Protein AF-0000000086523071 (afdb_homodimer)

Foldseek 3Di:
DPDDPPPDPPPPVVPVVVPVCQDQVNQVVDQAPVRFGWHDDPFWTWGWDDDFFKIKIFTHGPVRHGAACPQKWKWKWKDDPPDTWIWTWDGDPRGITMTGTPDGDDPPMDIDMDMDGHDDDDDDDPDDDPPPPPPPPPPPPPDPPPPPPDPPPDDPDDDDD/DPPDPPPDPPPPVVPVVVPVCQDQVNQVVDQAPVRFGWHDDPFWTWGWDDDFFKIKIFTHGPVRHGAACPQKWKWKWKDDPPDTWIWTWDGDPRGITMTGTPDGDDPPMDIDMDMDGHDDDDDDDPDDDPPPPDPPPPPPPPDPPPPPPDPPPPPDPPDDD

Organism: NCBI:txid111769

Sequence (322 aa):
MKLFKTTLLAASLLFAGYAVAHTDEFLDSQKSPHDGQIRMTDTHHLELVIKDKDITVYVMNHANEAQPSAGMTATATVLSGETKTEVKLEPAEENLLKGTGDFKTSEDMKVVLSVTPAPMTVRYMPFQKAEAPAATTSAPTGHEGHDMGKMATPAKDDTKKMKLFKTTLLAASLLFAGYAVAHTDEFLDSQKSPHDGQIRMTDTHHLELVIKDKDITVYVMNHANEAQPSAGMTATATVLSGETKTEVKLEPAEENLLKGTGDFKTSEDMKVVLSVTPAPMTVRYMPFQKAEAPAATTSAPTGHEGHDMGKMATPAKDDTKK

Solvent-accessible surface area (backbone atoms only — not comparable to full-atom values): 19540 Å² total; per-residue (Å²): 137,85,70,78,80,72,72,76,72,70,71,65,65,68,65,62,57,62,67,62,65,66,37,64,69,51,40,67,71,45,88,45,97,79,73,39,49,54,44,74,58,100,72,30,27,40,29,44,39,74,57,81,42,37,40,37,33,43,34,17,30,89,84,69,42,81,33,75,24,69,70,34,43,34,38,37,37,38,36,31,89,95,42,79,39,79,26,64,30,39,53,57,62,69,22,26,32,38,31,67,45,93,65,66,83,54,83,75,29,33,37,42,38,38,38,27,55,39,66,45,75,50,76,46,64,5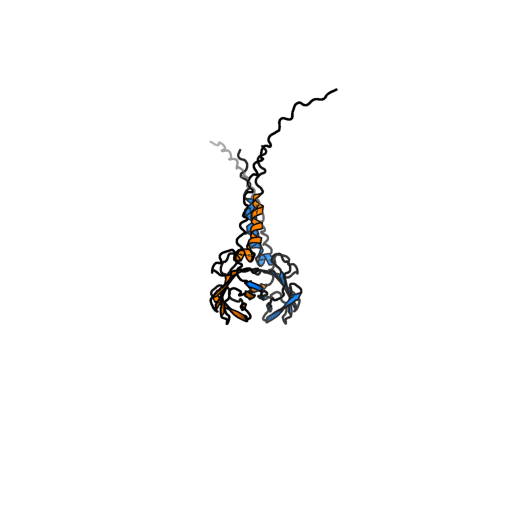1,82,73,73,76,72,67,74,74,75,76,76,74,70,76,76,73,79,76,76,76,74,79,71,81,78,74,77,77,75,76,81,72,87,74,131,137,84,71,79,78,70,73,76,69,72,72,66,64,69,66,62,59,64,67,63,66,65,36,64,68,51,39,68,72,46,89,46,98,81,73,41,49,54,46,75,56,99,72,30,28,40,30,44,38,75,57,80,41,37,40,37,35,42,35,16,30,88,84,68,42,81,31,73,24,69,70,34,42,36,38,37,38,38,35,30,91,95,43,77,39,78,26,65,30,39,54,58,62,70,21,27,33,37,32,65,45,92,65,65,83,54,83,75,29,34,38,41,37,39,37,27,54,39,65,46,76,50,75,45,64,52,81,73,74,77,70,69,73,74,75,77,77,74,72,77,79,76,79,82,78,79,78,80,74,78,78,78,73,75,78,75,78,74,79,70,137

Nearest PDB structures (foldseek):
  5l5g-assembly2_B  TM=4.948E-01  e=9.230E-02  Mus musculus
  5l5g-assembly1_A  TM=4.214E-01  e=6.278E-02  Mus musculus
  1n26-assembly1_A  TM=5.317E-01  e=6.340E-01  Homo sapiens
  5fuc-assembly1_D  TM=5.247E-01  e=1.297E+00  Homo sapiens
  6moi-assembly1_B  TM=4.550E-01  e=1.708E+00  Homo sapiens

Structure (mmCIF, N/CA/C/O backbone):
data_AF-0000000086523071-model_v1
#
loop_
_entity.id
_entity.type
_entity.pdbx_description
1 polymer 'Copper chaperone PCu(A)C'
#
loop_
_atom_site.group_PDB
_atom_site.id
_atom_site.type_symbol
_atom_site.label_atom_id
_atom_site.label_alt_id
_atom_site.label_comp_id
_atom_site.label_asym_id
_atom_site.label_entity_id
_atom_site.label_seq_id
_atom_site.pdbx_PDB_ins_code
_atom_site.Cartn_x
_atom_site.Cartn_y
_atom_site.Cartn_z
_atom_site.occupancy
_atom_site.B_iso_or_equiv
_atom_site.auth_seq_id
_atom_site.auth_comp_id
_atom_site.auth_asym_id
_atom_site.auth_atom_id
_atom_site.pdbx_PDB_model_num
ATOM 1 N N . MET A 1 1 ? 57.312 9.867 6.602 1 25.06 1 MET A N 1
ATOM 2 C CA . MET A 1 1 ? 56.312 9.734 5.559 1 25.06 1 MET A CA 1
ATOM 3 C C . MET A 1 1 ? 54.938 9.508 6.168 1 25.06 1 MET A C 1
ATOM 5 O O . MET A 1 1 ? 54.531 8.367 6.398 1 25.06 1 MET A O 1
ATOM 9 N N . LYS A 1 2 ? 54.625 10.328 7.156 1 37.56 2 LYS A N 1
ATOM 10 C CA . LYS A 1 2 ? 53.531 10.406 8.117 1 37.56 2 LYS A CA 1
ATOM 11 C C . LYS A 1 2 ? 52.219 10.812 7.434 1 37.56 2 LYS A C 1
ATOM 13 O O . LYS A 1 2 ? 51.281 11.25 8.094 1 37.56 2 LYS A O 1
ATOM 18 N N . LEU A 1 3 ? 52.281 10.742 6.082 1 30.3 3 LEU A N 1
ATOM 19 C CA . LEU A 1 3 ? 51.219 11.438 5.344 1 30.3 3 LEU A CA 1
ATOM 20 C C . LEU A 1 3 ? 49.844 10.906 5.73 1 30.3 3 LEU A C 1
ATOM 22 O O . LEU A 1 3 ? 48.969 11.688 6.082 1 30.3 3 LEU A O 1
ATOM 26 N N . PHE A 1 4 ? 49.125 10.047 4.98 1 34.75 4 PHE A N 1
ATOM 27 C CA . PHE A 1 4 ? 47.875 10.156 4.254 1 34.75 4 PHE A CA 1
ATOM 28 C C . PHE A 1 4 ? 46.719 9.562 5.062 1 34.75 4 PHE A C 1
ATOM 30 O O . PHE A 1 4 ? 45.812 8.969 4.496 1 34.75 4 PHE A O 1
ATOM 37 N N . LYS A 1 5 ? 46.719 9.359 6.355 1 41.56 5 LYS A N 1
ATOM 38 C CA . LYS A 1 5 ? 45.625 8.5 6.801 1 41.56 5 LYS A CA 1
ATOM 39 C C . LYS A 1 5 ? 44.312 9.258 6.824 1 41.56 5 LYS A C 1
ATOM 41 O O . LYS A 1 5 ? 43.344 8.789 7.414 1 41.56 5 LYS A O 1
ATOM 46 N N . THR A 1 6 ? 44.25 10.492 6.281 1 39.53 6 THR A N 1
ATOM 47 C CA . THR A 1 6 ? 43.156 11.328 6.73 1 39.53 6 THR A CA 1
ATOM 48 C C . THR A 1 6 ? 41.812 10.766 6.238 1 39.53 6 THR A C 1
ATOM 50 O O . THR A 1 6 ? 40.781 10.992 6.852 1 39.53 6 THR A O 1
ATOM 53 N N . THR A 1 7 ? 41.656 10.133 5.027 1 40.69 7 THR A N 1
ATOM 54 C CA . THR A 1 7 ? 40.5 10.547 4.254 1 40.69 7 THR A CA 1
ATOM 55 C C . THR A 1 7 ? 39.25 9.805 4.723 1 40.69 7 THR A C 1
ATOM 57 O O . THR A 1 7 ? 38.156 10.086 4.266 1 40.69 7 THR A O 1
ATOM 60 N N . LEU A 1 8 ? 39.219 8.703 5.445 1 41.47 8 LEU A N 1
ATOM 61 C CA . LEU A 1 8 ? 38.062 7.848 5.168 1 41.47 8 LEU A CA 1
ATOM 62 C C . LEU A 1 8 ? 36.844 8.328 5.938 1 41.47 8 LEU A C 1
ATOM 64 O O . LEU A 1 8 ? 35.812 7.664 5.934 1 41.47 8 LEU A O 1
ATOM 68 N N . LEU A 1 9 ? 36.844 9.438 6.699 1 41.5 9 LEU A N 1
ATOM 69 C CA . LEU A 1 9 ? 35.75 9.586 7.656 1 41.5 9 LEU A CA 1
ATOM 70 C C . LEU A 1 9 ? 34.469 10.062 6.961 1 41.5 9 LEU A C 1
ATOM 72 O O . LEU A 1 9 ? 33.406 10.141 7.582 1 41.5 9 LEU A O 1
ATOM 76 N N . ALA A 1 10 ? 34.438 10.516 5.734 1 42.09 10 ALA A N 1
ATOM 77 C CA . ALA A 1 10 ? 33.312 11.305 5.266 1 42.09 10 ALA A CA 1
ATOM 78 C C . ALA A 1 10 ? 32.125 10.422 4.965 1 42.09 10 ALA A C 1
ATOM 80 O O . ALA A 1 10 ? 31.031 10.914 4.66 1 42.09 10 ALA A O 1
ATOM 81 N N . ALA A 1 11 ? 32.25 9.125 4.859 1 43.5 11 ALA A N 1
ATOM 82 C CA . ALA A 1 11 ? 31.125 8.398 4.258 1 43.5 11 ALA A CA 1
ATOM 83 C C . ALA A 1 11 ? 29.969 8.227 5.25 1 43.5 11 ALA A C 1
ATOM 85 O O . ALA A 1 11 ? 28.875 7.789 4.883 1 43.5 11 ALA A O 1
ATOM 86 N N . SER A 1 12 ? 30.203 8.43 6.535 1 42.47 12 SER A N 1
ATOM 87 C CA . SER A 1 12 ? 29.172 7.98 7.465 1 42.47 12 SER A CA 1
ATOM 88 C C . SER A 1 12 ? 28.031 8.984 7.535 1 42.47 12 SER A C 1
ATOM 90 O O . SER A 1 12 ? 26.984 8.703 8.141 1 42.47 12 SER A O 1
ATOM 92 N N . LEU A 1 13 ? 28.219 10.234 7.191 1 41.19 13 LEU A N 1
ATOM 93 C CA . LEU A 1 13 ? 27.203 11.227 7.5 1 41.19 13 LEU A CA 1
ATOM 94 C C . LEU A 1 13 ? 25.969 11.023 6.633 1 41.19 13 LEU A C 1
ATOM 96 O O . LEU A 1 13 ? 24.906 11.594 6.91 1 41.19 13 LEU A O 1
ATOM 100 N N . LEU A 1 14 ? 26.094 10.32 5.527 1 41.44 14 LEU A N 1
ATOM 101 C CA . LEU A 1 14 ? 24.969 10.383 4.609 1 41.44 14 LEU A CA 1
ATOM 102 C C . LEU A 1 14 ? 23.797 9.555 5.133 1 41.44 14 LEU A C 1
ATOM 104 O O . LEU A 1 14 ? 22.656 9.742 4.703 1 41.44 14 LEU A O 1
ATOM 108 N N . PHE A 1 15 ? 24.125 8.594 5.969 1 42.69 15 PHE A N 1
ATOM 109 C CA . PHE A 1 15 ? 23.016 7.711 6.305 1 42.69 15 PHE A CA 1
ATOM 110 C C . PHE A 1 15 ? 22.141 8.32 7.402 1 42.69 15 PHE A C 1
ATOM 112 O O . PHE A 1 15 ? 20.984 7.938 7.57 1 42.69 15 PHE A O 1
ATOM 119 N N . ALA A 1 16 ? 22.656 9.164 8.336 1 43.66 16 ALA A N 1
ATOM 120 C CA . ALA A 1 16 ? 21.906 9.664 9.477 1 43.66 16 ALA A CA 1
ATOM 121 C C . ALA A 1 16 ? 20.781 10.594 9.016 1 43.66 16 ALA A C 1
ATOM 123 O O . ALA A 1 16 ? 19.781 10.773 9.734 1 43.66 16 ALA A O 1
ATOM 124 N N . GLY A 1 17 ? 20.922 11.367 7.977 1 44.75 17 GLY A N 1
ATOM 125 C CA . GLY A 1 17 ? 19.938 12.352 7.547 1 44.75 17 GLY A CA 1
ATOM 126 C C . GLY A 1 17 ? 18.609 11.742 7.148 1 44.75 17 GLY A C 1
ATOM 127 O O . GLY A 1 17 ? 17.594 12.43 7.109 1 44.75 17 GLY A O 1
ATOM 128 N N . TYR A 1 18 ? 18.609 10.508 6.773 1 48.28 18 TYR A N 1
ATOM 129 C CA . TYR A 1 18 ? 17.391 9.953 6.227 1 48.28 18 TYR A CA 1
ATOM 130 C C . TYR A 1 18 ? 16.359 9.695 7.328 1 48.28 18 TYR A C 1
ATOM 132 O O . TYR A 1 18 ? 15.156 9.867 7.121 1 48.28 18 TYR A O 1
ATOM 140 N N . ALA A 1 19 ? 16.781 9.312 8.547 1 51.88 19 ALA A N 1
ATOM 141 C CA . ALA A 1 19 ? 15.836 8.945 9.602 1 51.88 19 ALA A CA 1
ATOM 142 C C . ALA A 1 19 ? 15.156 10.172 10.188 1 51.88 19 ALA A C 1
ATOM 144 O O . ALA A 1 19 ? 13.977 10.133 10.539 1 51.88 19 ALA A O 1
ATOM 145 N N . VAL A 1 20 ? 15.844 11.242 10.523 1 49.38 20 VAL A N 1
ATOM 146 C CA . VAL A 1 20 ? 15.328 12.438 11.172 1 49.38 20 VAL A CA 1
ATOM 147 C C . VAL A 1 20 ? 14.375 13.164 10.234 1 49.38 20 VAL A C 1
ATOM 149 O O . VAL A 1 20 ? 13.375 13.75 10.672 1 49.38 20 VAL A O 1
ATOM 152 N N . ALA A 1 21 ? 14.555 12.977 8.938 1 56.03 21 ALA A N 1
ATOM 153 C CA . ALA A 1 21 ? 13.836 13.758 7.93 1 56.03 21 ALA A CA 1
ATOM 154 C C . ALA A 1 21 ? 12.422 13.234 7.734 1 56.03 21 ALA A C 1
ATOM 156 O O . ALA A 1 21 ? 11.609 13.867 7.047 1 56.03 21 ALA A O 1
ATOM 157 N N . HIS A 1 22 ? 11.992 12.359 8.789 1 77.12 22 HIS A N 1
ATOM 158 C CA . HIS A 1 22 ? 10.688 11.812 8.438 1 77.12 22 HIS A CA 1
ATOM 159 C C . HIS A 1 22 ? 9.734 11.852 9.625 1 77.12 22 HIS A C 1
ATOM 161 O O . HIS A 1 22 ? 8.711 11.164 9.625 1 77.12 22 HIS A O 1
ATOM 167 N N . THR A 1 23 ? 10.133 12.773 10.539 1 89.56 23 THR A N 1
ATOM 168 C CA . THR A 1 23 ? 9.195 12.867 11.641 1 89.56 23 THR A CA 1
ATOM 169 C C . THR A 1 23 ? 8.109 13.898 11.344 1 89.56 23 THR A C 1
ATOM 171 O O . THR A 1 23 ? 8.289 14.758 10.477 1 89.56 23 THR A O 1
ATOM 174 N N . ASP A 1 24 ? 7.031 13.789 12.125 1 94.81 24 ASP A N 1
ATOM 175 C CA . ASP A 1 24 ? 5.953 14.758 11.969 1 94.81 24 ASP A CA 1
ATOM 176 C C . ASP A 1 24 ? 6.441 16.172 12.289 1 94.81 24 ASP A C 1
ATOM 178 O O . ASP A 1 24 ? 6.066 17.125 11.617 1 94.81 24 ASP A O 1
ATOM 182 N N . GLU A 1 25 ? 7.309 16.297 13.336 1 92.25 25 GLU A N 1
ATOM 183 C CA . GLU A 1 25 ? 7.855 17.594 13.727 1 92.25 25 GLU A CA 1
ATOM 184 C C . GLU A 1 25 ? 8.688 18.203 12.609 1 92.25 25 GLU A C 1
ATOM 186 O O . GLU A 1 25 ? 8.586 19.391 12.336 1 92.25 25 GLU A O 1
ATOM 191 N N . PHE A 1 26 ? 9.555 17.391 12.07 1 92.62 26 PHE A N 1
ATOM 192 C CA . PHE A 1 26 ? 10.367 17.875 10.953 1 92.62 26 PHE A CA 1
ATOM 193 C C . PHE A 1 26 ? 9.484 18.297 9.781 1 92.62 26 PHE A C 1
ATOM 195 O O . PHE A 1 26 ? 9.648 19.375 9.227 1 92.62 26 PHE A O 1
ATOM 202 N N . LEU A 1 27 ? 8.5 17.469 9.469 1 95.62 27 LEU A N 1
ATOM 203 C CA . LEU A 1 27 ? 7.609 17.766 8.352 1 95.62 27 LEU A CA 1
ATOM 204 C C . LEU A 1 27 ? 6.828 19.047 8.609 1 95.62 27 LEU A C 1
ATOM 206 O O . LEU A 1 27 ? 6.609 19.844 7.695 1 95.62 27 LEU A O 1
ATOM 210 N N . ASP A 1 28 ? 6.453 19.297 9.789 1 96.5 28 ASP A N 1
ATOM 211 C CA . ASP A 1 28 ? 5.699 20.5 10.156 1 96.5 28 ASP A CA 1
ATOM 212 C C . ASP A 1 28 ? 6.582 21.75 10.078 1 96.5 28 ASP A C 1
ATOM 214 O O . ASP A 1 28 ? 6.074 22.875 10.031 1 96.5 28 ASP A O 1
ATOM 218 N N . SER A 1 29 ? 7.848 21.547 10.148 1 93.31 29 SER A N 1
ATOM 219 C CA . SER A 1 29 ? 8.766 22.688 10.117 1 93.31 29 SER A CA 1
ATOM 220 C C . SER A 1 29 ? 9.062 23.109 8.68 1 93.31 29 SER A C 1
ATOM 222 O O . SER A 1 29 ? 9.641 24.172 8.453 1 93.31 29 SER A O 1
ATOM 224 N N . GLN A 1 30 ? 8.688 22.281 7.789 1 93.06 30 GLN A N 1
ATOM 225 C CA . GLN A 1 30 ? 8.953 22.547 6.375 1 93.06 30 GLN A CA 1
ATOM 226 C C . GLN A 1 30 ? 7.727 23.141 5.691 1 93.06 30 GLN A C 1
ATOM 228 O O . GLN A 1 30 ? 6.59 22.859 6.082 1 93.06 30 GLN A O 1
ATOM 233 N N . LYS A 1 31 ? 8.078 23.984 4.711 1 95.19 31 LYS A N 1
ATOM 234 C CA . LYS A 1 31 ? 6.98 24.422 3.848 1 95.19 31 LYS A CA 1
ATOM 235 C C . LYS A 1 31 ? 6.48 23.266 2.98 1 95.19 31 LYS A C 1
ATOM 237 O O . LYS A 1 31 ? 7.277 22.562 2.357 1 95.19 31 LYS A O 1
ATOM 242 N N . SER A 1 32 ? 5.133 23.094 2.936 1 97.38 32 SER A N 1
ATOM 243 C CA . SER A 1 32 ? 4.562 22.031 2.113 1 97.38 32 SER A CA 1
ATOM 244 C C . SER A 1 32 ? 4.137 22.562 0.747 1 97.38 32 SER A C 1
ATOM 246 O O . SER A 1 32 ? 3.848 23.75 0.596 1 97.38 32 SER A O 1
ATOM 248 N N . PRO A 1 33 ? 4.09 21.75 -0.254 1 98.25 33 PRO A N 1
ATOM 249 C CA . PRO A 1 33 ? 3.844 22.172 -1.632 1 98.25 33 PRO A CA 1
ATOM 250 C C . PRO A 1 33 ? 2.527 22.938 -1.787 1 98.25 33 PRO A C 1
ATOM 252 O O . PRO A 1 33 ? 2.41 23.812 -2.654 1 98.25 33 PRO A O 1
ATOM 255 N N . HIS A 1 34 ? 1.556 22.609 -1.045 1 98.38 34 HIS A N 1
ATOM 256 C CA . HIS A 1 34 ? 0.246 23.234 -1.239 1 98.38 34 HIS A CA 1
ATOM 257 C C . HIS A 1 34 ? -0.212 23.969 0.017 1 98.38 34 HIS A C 1
ATOM 259 O O . HIS A 1 34 ? -1.41 24.188 0.21 1 98.38 34 HIS A O 1
ATOM 265 N N . ASP A 1 35 ? 0.712 24.172 0.883 1 97.81 35 ASP A N 1
ATOM 266 C CA . ASP A 1 35 ? 0.533 24.969 2.09 1 97.81 35 ASP A CA 1
ATOM 267 C C . ASP A 1 35 ? -0.374 24.25 3.092 1 97.81 35 ASP A C 1
ATOM 269 O O . ASP A 1 35 ? -1.133 24.906 3.816 1 97.81 35 ASP A O 1
ATOM 273 N N . GLY A 1 36 ? -0.382 22.938 3.027 1 98.5 36 GLY A N 1
ATOM 274 C CA . GLY A 1 36 ? -1.078 22.109 4.008 1 98.5 36 GLY A CA 1
ATOM 275 C C . GLY A 1 36 ? -0.145 21.453 5.004 1 98.5 36 GLY A C 1
ATOM 276 O O . GLY A 1 36 ? 0.902 22.016 5.344 1 98.5 36 GLY A O 1
ATOM 277 N N . GLN A 1 37 ? -0.613 20.406 5.613 1 98.44 37 GLN A N 1
ATOM 278 C CA . GLN A 1 37 ? 0.17 19.609 6.555 1 98.44 37 GLN A CA 1
ATOM 279 C C . GLN A 1 37 ? 0.463 18.219 5.996 1 98.44 37 GLN A C 1
ATOM 281 O O . GLN A 1 37 ? -0.439 17.547 5.492 1 98.44 37 GLN A O 1
ATOM 286 N N . ILE A 1 38 ? 1.744 17.797 6.105 1 98.69 38 ILE A N 1
ATOM 287 C CA . ILE A 1 38 ? 2.131 16.516 5.527 1 98.69 38 ILE A CA 1
ATOM 288 C C . ILE A 1 38 ? 2.289 15.469 6.637 1 98.69 38 ILE A C 1
ATOM 290 O O . ILE A 1 38 ? 2.842 15.766 7.699 1 98.69 38 ILE A O 1
ATOM 294 N N . ARG A 1 39 ? 1.733 14.383 6.391 1 98.5 39 ARG A N 1
ATOM 295 C CA . ARG A 1 39 ? 2.051 13.164 7.129 1 98.5 39 ARG A CA 1
ATOM 296 C C . ARG A 1 39 ? 2.6 12.086 6.199 1 98.5 39 ARG A C 1
ATOM 298 O O . ARG A 1 39 ? 2.279 12.062 5.012 1 98.5 39 ARG A O 1
ATOM 305 N N . MET A 1 40 ? 3.379 11.211 6.793 1 97.19 40 MET A N 1
ATOM 306 C CA . MET A 1 40 ? 4.062 10.18 6.02 1 97.19 40 MET A CA 1
ATOM 307 C C . MET A 1 40 ? 3.463 8.805 6.293 1 97.19 40 MET A C 1
ATOM 309 O O . MET A 1 40 ? 3.184 8.461 7.441 1 97.19 40 MET A O 1
ATOM 313 N N . THR A 1 41 ? 3.148 8.039 5.234 1 94.75 41 THR A N 1
ATOM 314 C CA . THR A 1 41 ? 2.932 6.598 5.293 1 94.75 41 THR A CA 1
ATOM 315 C C . THR A 1 41 ? 4.152 5.848 4.773 1 94.75 41 THR A C 1
ATOM 317 O O . THR A 1 41 ? 5.168 6.461 4.434 1 94.75 41 THR A O 1
ATOM 320 N N . ASP A 1 42 ? 4.102 4.566 4.762 1 88.19 42 ASP A N 1
ATOM 321 C CA . ASP A 1 42 ? 5.215 3.766 4.254 1 88.19 42 ASP A CA 1
ATOM 322 C C . ASP A 1 42 ? 5.539 4.137 2.809 1 88.19 42 ASP A C 1
ATOM 324 O O . ASP A 1 42 ? 6.699 4.074 2.393 1 88.19 42 ASP A O 1
ATOM 328 N N . THR A 1 43 ? 4.477 4.605 2.127 1 89.69 43 THR A N 1
ATOM 329 C CA . THR A 1 43 ? 4.699 4.742 0.693 1 89.69 43 THR A CA 1
ATOM 330 C C . THR A 1 43 ? 4.414 6.168 0.233 1 89.69 43 THR A C 1
ATOM 332 O O . THR A 1 43 ? 4.773 6.551 -0.882 1 89.69 43 THR A O 1
ATOM 335 N N . HIS A 1 44 ? 3.762 6.949 1.082 1 96.25 44 HIS A N 1
ATOM 336 C CA . HIS A 1 44 ? 3.299 8.234 0.577 1 96.25 44 HIS A CA 1
ATOM 337 C C . HIS A 1 44 ? 3.545 9.352 1.591 1 96.25 44 HIS A C 1
ATOM 339 O O . HIS A 1 44 ? 3.6 9.094 2.797 1 96.25 44 HIS A O 1
ATOM 345 N N . HIS A 1 45 ? 3.738 10.516 1.021 1 97.88 45 HIS A N 1
ATOM 346 C CA . HIS A 1 45 ? 3.389 11.758 1.7 1 97.88 45 HIS A CA 1
ATOM 347 C C . HIS A 1 45 ? 1.941 12.148 1.422 1 97.88 45 HIS A C 1
ATOM 349 O O . HIS A 1 45 ? 1.537 12.258 0.263 1 97.88 45 HIS A O 1
ATOM 355 N N . LEU A 1 46 ? 1.204 12.375 2.443 1 98.88 46 LEU A N 1
ATOM 356 C CA . LEU A 1 46 ? -0.174 12.844 2.34 1 98.88 46 LEU A CA 1
ATOM 357 C C . LEU A 1 46 ? -0.314 14.25 2.9 1 98.88 46 LEU A C 1
ATOM 359 O O . LEU A 1 46 ? -0.173 14.461 4.105 1 98.88 46 LEU A O 1
ATOM 363 N N . GLU A 1 47 ? -0.58 15.172 2.021 1 98.88 47 GLU A N 1
ATOM 364 C CA . GLU A 1 47 ? -0.76 16.547 2.455 1 98.88 47 GLU A CA 1
ATOM 365 C C . GLU A 1 47 ? -2.24 16.906 2.584 1 98.88 47 GLU A C 1
ATOM 367 O O . GLU A 1 47 ? -2.992 16.812 1.612 1 98.88 47 GLU A O 1
ATOM 372 N N . LEU A 1 48 ? -2.605 17.328 3.688 1 98.94 48 LEU A N 1
ATOM 373 C CA . LEU A 1 48 ? -3.984 17.703 3.984 1 98.94 48 LEU A CA 1
ATOM 374 C C . LEU A 1 48 ? -4.176 19.219 3.859 1 98.94 48 LEU A C 1
ATOM 376 O O . LEU A 1 48 ? -3.426 19.984 4.457 1 98.94 48 LEU A O 1
ATOM 380 N N . VAL A 1 49 ? -5.129 19.641 3.072 1 98.75 49 VAL A N 1
ATOM 381 C CA . VAL A 1 49 ? -5.582 21.031 2.959 1 98.75 49 VAL A CA 1
ATOM 382 C C . VAL A 1 49 ? -7.086 21.094 3.205 1 98.75 49 VAL A C 1
ATOM 384 O O . VAL A 1 49 ? -7.863 20.391 2.564 1 98.75 49 VAL A O 1
ATOM 387 N N . ILE A 1 50 ? -7.488 21.875 4.133 1 98.25 50 ILE A N 1
ATOM 388 C CA . ILE A 1 50 ? -8.898 22.094 4.418 1 98.25 50 ILE A CA 1
ATOM 389 C C . ILE A 1 50 ? -9.25 23.562 4.18 1 98.25 50 ILE A C 1
ATOM 391 O O . ILE A 1 50 ? -8.586 24.469 4.711 1 98.25 50 ILE A O 1
ATOM 395 N N . LYS A 1 51 ? -10.172 23.797 3.352 1 96.88 51 LYS A N 1
ATOM 396 C CA . LYS A 1 51 ? -10.742 25.109 3.092 1 96.88 51 LYS A CA 1
ATOM 397 C C . LYS A 1 51 ? -12.258 25.109 3.271 1 96.88 51 LYS A C 1
ATOM 399 O O . LYS A 1 51 ? -12.984 24.547 2.445 1 96.88 51 LYS A O 1
ATOM 404 N N . ASP A 1 52 ? -12.695 25.812 4.383 1 94.5 52 ASP A N 1
ATOM 405 C CA . ASP A 1 52 ? -14.109 25.766 4.762 1 94.5 52 ASP A CA 1
ATOM 406 C C . ASP A 1 52 ? -14.586 24.344 4.984 1 94.5 52 ASP A C 1
ATOM 408 O O . ASP A 1 52 ? -14.133 23.672 5.914 1 94.5 52 ASP A O 1
ATOM 412 N N . LYS A 1 53 ? -15.398 23.812 4.043 1 96.19 53 LYS A N 1
ATOM 413 C CA . LYS A 1 53 ? -15.961 22.484 4.238 1 96.19 53 LYS A CA 1
ATOM 414 C C . LYS A 1 53 ? -15.328 21.469 3.285 1 96.19 53 LYS A C 1
ATOM 416 O O . LYS A 1 53 ? -15.672 20.281 3.309 1 96.19 53 LYS A O 1
ATOM 421 N N . ASP A 1 54 ? -14.336 21.969 2.547 1 98.38 54 ASP A N 1
ATOM 422 C CA . ASP A 1 54 ? -13.695 21.109 1.551 1 98.38 54 ASP A CA 1
ATOM 423 C C . ASP A 1 54 ? -12.391 20.531 2.088 1 98.38 54 ASP A C 1
ATOM 425 O O . ASP A 1 54 ? -11.539 21.25 2.592 1 98.38 54 ASP A O 1
ATOM 429 N N . ILE A 1 55 ? -12.297 19.266 1.962 1 98.81 55 ILE A N 1
ATOM 430 C CA . ILE A 1 55 ? -11.078 18.562 2.318 1 98.81 55 ILE A CA 1
ATOM 431 C C . ILE A 1 55 ? -10.367 18.078 1.054 1 98.81 55 ILE A C 1
ATOM 433 O O . ILE A 1 55 ? -10.977 17.453 0.186 1 98.81 55 ILE A O 1
ATOM 437 N N . THR A 1 56 ? -9.102 18.406 0.933 1 98.88 56 THR A N 1
ATOM 438 C CA . THR A 1 56 ? -8.242 17.891 -0.124 1 98.88 56 THR A CA 1
ATOM 439 C C . THR A 1 56 ? -7.004 17.219 0.465 1 98.88 56 THR A C 1
ATOM 441 O O . THR A 1 56 ? -6.328 17.797 1.323 1 98.88 56 THR A O 1
ATOM 444 N N . VAL A 1 57 ? -6.773 16.016 0.064 1 98.94 57 VAL A N 1
ATOM 445 C CA . VAL A 1 57 ? -5.523 15.336 0.358 1 98.94 57 VAL A CA 1
ATOM 446 C C . VAL A 1 57 ? -4.715 15.164 -0.925 1 98.94 57 VAL A C 1
ATOM 448 O O . VAL A 1 57 ? -5.191 14.555 -1.89 1 98.94 57 VAL A O 1
ATOM 451 N N . TYR A 1 58 ? -3.537 15.695 -0.935 1 98.94 58 TYR A N 1
ATOM 452 C CA . TYR A 1 58 ? -2.588 15.477 -2.02 1 98.94 58 TYR A CA 1
ATOM 453 C C . TYR A 1 58 ? -1.751 14.227 -1.765 1 98.94 58 TYR A C 1
ATOM 455 O O . TYR A 1 58 ? -1.051 14.141 -0.754 1 98.94 58 TYR A O 1
ATOM 463 N N . VAL A 1 59 ? -1.853 13.297 -2.699 1 98.88 59 VAL A N 1
ATOM 464 C CA . VAL A 1 59 ? -1.095 12.055 -2.625 1 98.88 59 VAL A CA 1
ATOM 465 C C . VAL A 1 59 ? 0.239 12.211 -3.352 1 98.88 59 VAL A C 1
ATOM 467 O O . VAL A 1 59 ? 0.269 12.484 -4.555 1 98.88 59 VAL A O 1
ATOM 470 N N . MET A 1 60 ? 1.382 12.062 -2.625 1 98.38 60 MET A N 1
ATOM 471 C CA . MET A 1 60 ? 2.715 12.258 -3.189 1 98.38 60 MET A CA 1
ATOM 472 C C . MET A 1 60 ? 3.67 11.164 -2.709 1 98.38 60 MET A C 1
ATOM 474 O O . MET 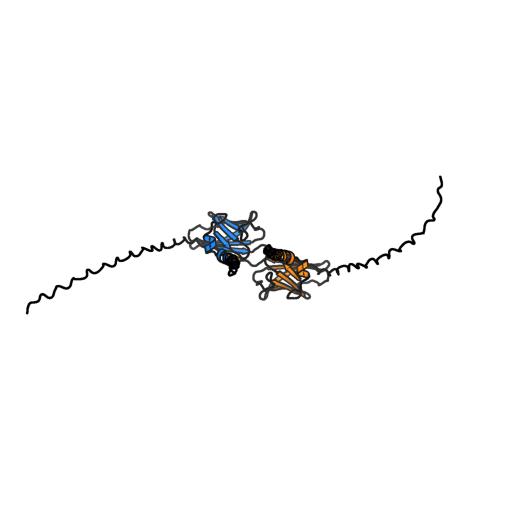A 1 60 ? 3.406 10.5 -1.706 1 98.38 60 MET A O 1
ATOM 478 N N . ASN A 1 61 ? 4.734 10.969 -3.508 1 96.06 61 ASN A N 1
ATOM 479 C CA . ASN A 1 61 ? 5.801 10.141 -2.949 1 96.06 61 ASN A CA 1
ATOM 480 C C . ASN A 1 61 ? 6.637 10.914 -1.935 1 96.06 61 ASN A C 1
ATOM 482 O O . ASN A 1 61 ? 6.348 12.078 -1.641 1 96.06 61 ASN A O 1
ATOM 486 N N . HIS A 1 62 ? 7.676 10.344 -1.419 1 94.44 62 HIS A N 1
ATOM 487 C CA . HIS A 1 62 ? 8.43 10.945 -0.327 1 94.44 62 HIS A CA 1
ATOM 488 C C . HIS A 1 62 ? 9.266 12.125 -0.82 1 94.44 62 HIS A C 1
ATOM 490 O O . HIS A 1 62 ? 9.781 12.906 -0.017 1 94.44 62 HIS A O 1
ATOM 496 N N . ALA A 1 63 ? 9.359 12.344 -2.143 1 94.56 63 ALA A N 1
ATOM 497 C CA . ALA A 1 63 ? 10 13.508 -2.744 1 94.56 63 ALA A CA 1
ATOM 498 C C . ALA A 1 63 ? 8.984 14.602 -3.059 1 94.56 63 ALA A C 1
ATOM 500 O O . ALA A 1 63 ? 9.297 15.57 -3.756 1 94.56 63 ALA A O 1
ATOM 501 N N . ASN A 1 64 ? 7.727 14.328 -2.717 1 97.12 64 ASN A N 1
ATOM 502 C CA . ASN A 1 64 ? 6.621 15.266 -2.924 1 97.12 64 ASN A CA 1
ATOM 503 C C . ASN A 1 64 ? 6.238 15.359 -4.398 1 97.12 64 ASN A C 1
ATOM 505 O O . ASN A 1 64 ? 5.836 16.422 -4.871 1 97.12 64 ASN A O 1
ATOM 509 N N . GLU A 1 65 ? 6.473 14.273 -5.078 1 97.69 65 GLU A N 1
ATOM 510 C CA . GLU A 1 65 ? 5.957 14.164 -6.438 1 97.69 65 GLU A CA 1
ATOM 511 C C . GLU A 1 65 ? 4.582 13.5 -6.457 1 97.69 65 GLU A C 1
ATOM 513 O O . GLU A 1 65 ? 4.344 12.531 -5.727 1 97.69 65 GLU A O 1
ATOM 518 N N . ALA A 1 66 ? 3.752 13.969 -7.359 1 98.5 66 ALA A N 1
ATOM 519 C CA . ALA A 1 66 ? 2.371 13.5 -7.434 1 98.5 66 ALA A CA 1
ATOM 520 C C . ALA A 1 66 ? 2.318 12.008 -7.742 1 98.5 66 ALA A C 1
ATOM 522 O O . ALA A 1 66 ? 3.084 11.508 -8.57 1 98.5 66 ALA A O 1
ATOM 523 N N . GLN A 1 67 ? 1.517 11.312 -6.992 1 97.88 67 GLN A N 1
ATOM 524 C CA . GLN A 1 67 ? 1.185 9.914 -7.234 1 97.88 67 GLN A CA 1
ATOM 525 C C . GLN A 1 67 ? -0.308 9.742 -7.504 1 97.88 67 GLN A C 1
ATOM 527 O O . GLN A 1 67 ? -1.135 10.445 -6.914 1 97.88 67 GLN A O 1
ATOM 532 N N . PRO A 1 68 ? -0.699 8.82 -8.367 1 97.62 68 PRO A N 1
ATOM 533 C CA . PRO A 1 68 ? -2.121 8.648 -8.672 1 97.62 68 PRO A CA 1
ATOM 534 C C . PRO A 1 68 ? -2.947 8.266 -7.449 1 97.62 68 PRO A C 1
ATOM 536 O O . PRO A 1 68 ? -2.482 7.5 -6.602 1 97.62 68 PRO A O 1
ATOM 539 N N . SER A 1 69 ? -4.121 8.812 -7.359 1 98.5 69 SER A N 1
ATOM 540 C CA . SER A 1 69 ? -5.047 8.484 -6.281 1 98.5 69 SER A CA 1
ATOM 541 C C . SER A 1 69 ? -6.074 7.449 -6.734 1 98.5 69 SER A C 1
ATOM 543 O O . SER A 1 69 ? -6.828 6.918 -5.914 1 98.5 69 SER A O 1
ATOM 545 N N . ALA A 1 70 ? -6.008 7.168 -8.023 1 97.88 70 ALA A N 1
ATOM 546 C CA . ALA A 1 70 ? -7.004 6.246 -8.562 1 97.88 70 ALA A CA 1
ATOM 547 C C . ALA A 1 70 ? -6.988 4.922 -7.809 1 97.88 70 ALA A C 1
ATOM 549 O O . ALA A 1 70 ? -5.922 4.352 -7.566 1 97.88 70 ALA A O 1
ATOM 550 N N . GLY A 1 71 ? -8.188 4.469 -7.418 1 97.38 71 GLY A N 1
ATOM 551 C CA . GLY A 1 71 ? -8.336 3.18 -6.758 1 97.38 71 GLY A CA 1
ATOM 552 C C . GLY A 1 71 ? -8.172 3.256 -5.254 1 97.38 71 GLY A C 1
ATOM 553 O O . GLY A 1 71 ? -8.477 2.299 -4.539 1 97.38 71 GLY A O 1
ATOM 554 N N . MET A 1 72 ? -7.711 4.363 -4.781 1 98.25 72 MET A N 1
ATOM 555 C CA . MET A 1 72 ? -7.609 4.551 -3.336 1 98.25 72 MET A CA 1
ATOM 556 C C . MET A 1 72 ? -8.977 4.832 -2.727 1 98.25 72 MET A C 1
ATOM 558 O O . MET A 1 72 ? -9.875 5.328 -3.41 1 98.25 72 MET A O 1
ATOM 562 N N . THR A 1 73 ? -9.156 4.473 -1.48 1 98.31 73 THR A N 1
ATOM 563 C CA . THR A 1 73 ? -10.281 4.906 -0.66 1 98.31 73 THR A CA 1
ATOM 564 C C . THR A 1 73 ? -9.789 5.586 0.614 1 98.31 73 THR A C 1
ATOM 566 O O . THR A 1 73 ? -8.719 5.254 1.133 1 98.31 73 THR A O 1
ATOM 569 N N . ALA A 1 74 ? -10.594 6.547 0.994 1 98.88 74 ALA A N 1
ATOM 570 C CA . ALA A 1 74 ? -10.164 7.266 2.189 1 98.88 74 ALA A CA 1
ATOM 571 C C . ALA A 1 74 ? -11.352 7.859 2.938 1 98.88 74 ALA A C 1
ATOM 573 O O . ALA A 1 74 ? -12.367 8.203 2.328 1 98.88 74 ALA A O 1
ATOM 574 N N . THR A 1 75 ? -11.172 7.961 4.258 1 98.94 75 THR A N 1
ATOM 575 C CA . THR A 1 75 ? -12.109 8.633 5.152 1 98.94 75 THR A CA 1
ATOM 576 C C . THR A 1 75 ? -11.375 9.555 6.117 1 98.94 75 THR A C 1
ATOM 578 O O . THR A 1 75 ? -10.398 9.148 6.75 1 98.94 75 THR A O 1
ATOM 581 N N . ALA A 1 76 ? -11.836 10.727 6.148 1 98.88 76 ALA A N 1
ATOM 582 C CA . ALA A 1 76 ? -11.328 11.688 7.129 1 98.88 76 ALA A CA 1
ATOM 583 C C . ALA A 1 76 ? -12.305 11.844 8.289 1 98.88 76 ALA A C 1
ATOM 585 O O . ALA A 1 76 ? -13.484 12.141 8.086 1 98.88 76 ALA A O 1
ATOM 586 N N . THR A 1 77 ? -11.844 11.641 9.453 1 98.88 77 THR A N 1
ATOM 587 C CA . THR A 1 77 ? -12.57 11.984 10.664 1 98.88 77 THR A CA 1
ATOM 588 C C . THR A 1 77 ? -12.102 13.336 11.211 1 98.88 77 THR A C 1
ATOM 590 O O . THR A 1 77 ? -10.969 13.461 11.68 1 98.88 77 THR A O 1
ATOM 593 N N . VAL A 1 78 ? -13.008 14.242 11.18 1 98.56 78 VAL A N 1
ATOM 594 C CA . VAL A 1 78 ? -12.703 15.609 11.594 1 98.56 78 VAL A CA 1
ATOM 595 C C . VAL A 1 78 ? -13.227 15.852 13.008 1 98.56 78 VAL A C 1
ATOM 597 O O . VAL A 1 78 ? -14.41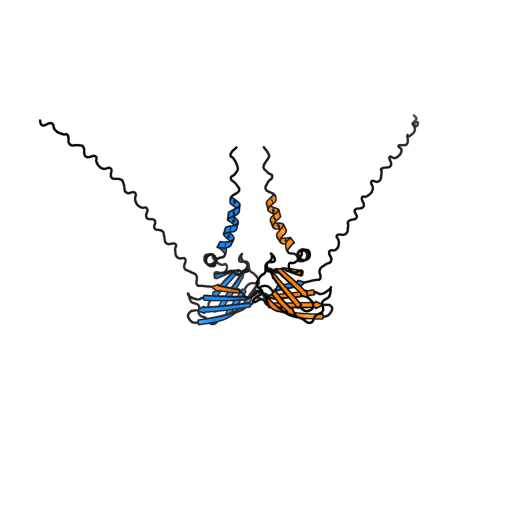4 15.672 13.273 1 98.56 78 VAL A O 1
ATOM 600 N N . LEU A 1 79 ? -12.32 16.172 13.836 1 97.5 79 LEU A N 1
ATOM 601 C CA . LEU A 1 79 ? -12.641 16.531 15.211 1 97.5 79 LEU A CA 1
ATOM 602 C C . LEU A 1 79 ? -12.492 18.031 15.43 1 97.5 79 LEU A C 1
ATOM 604 O O . LEU A 1 79 ? -11.375 18.547 15.445 1 97.5 79 LEU A O 1
ATOM 608 N N . SER A 1 80 ? -13.531 18.609 15.578 1 93.31 80 SER A N 1
ATOM 609 C CA . SER A 1 80 ? -13.57 20.047 15.805 1 93.31 80 SER A CA 1
ATOM 610 C C . SER A 1 80 ? -14.461 20.391 16.984 1 93.31 80 SER A C 1
ATOM 612 O O . SER A 1 80 ? -15.688 20.25 16.922 1 93.31 80 SER A O 1
ATOM 614 N N . GLY A 1 81 ? -13.82 20.938 18.031 1 86.69 81 GLY A N 1
ATOM 615 C CA . GLY A 1 81 ? -14.578 21.094 19.266 1 86.69 81 GLY A CA 1
ATOM 616 C C . GLY A 1 81 ? -15.133 19.781 19.781 1 86.69 81 GLY A C 1
ATOM 617 O O . GLY A 1 81 ? -14.391 18.812 19.953 1 86.69 81 GLY A O 1
ATOM 618 N N . GLU A 1 82 ? -16.547 19.781 19.953 1 88.88 82 GLU A N 1
ATOM 619 C CA . GLU A 1 82 ? -17.188 18.578 20.5 1 88.88 82 GLU A CA 1
ATOM 620 C C . GLU A 1 82 ? -17.812 17.75 19.391 1 88.88 82 GLU A C 1
ATOM 622 O O . GLU A 1 82 ? -18.484 16.75 19.672 1 88.88 82 GLU A O 1
ATOM 627 N N . THR A 1 83 ? -17.469 18.141 18.188 1 93.25 83 THR A N 1
ATOM 628 C CA . THR A 1 83 ? -18.156 17.469 17.094 1 93.25 83 THR A CA 1
ATOM 629 C C . THR A 1 83 ? -17.203 16.562 16.328 1 93.25 83 THR A C 1
ATOM 631 O O . THR A 1 83 ? -16.047 16.906 16.109 1 93.25 83 THR A O 1
ATOM 634 N N . LYS A 1 84 ? -17.641 15.414 16.031 1 97.19 84 LYS A N 1
ATOM 635 C CA . LYS A 1 84 ? -16.953 14.461 15.172 1 97.19 84 LYS A CA 1
ATOM 636 C C . LYS A 1 84 ? -17.719 14.258 13.867 1 97.19 84 LYS A C 1
ATOM 638 O O . LYS A 1 84 ? -18.922 13.953 13.883 1 97.19 84 LYS A O 1
ATOM 643 N N . THR A 1 85 ? -17.047 14.508 12.742 1 98 85 THR A N 1
ATOM 644 C CA . THR A 1 85 ? -17.656 14.32 11.43 1 98 85 THR A CA 1
ATOM 645 C C . THR A 1 85 ? -16.797 13.406 10.562 1 98 85 THR A C 1
ATOM 647 O O . THR A 1 85 ? -15.586 13.602 10.445 1 98 85 THR A O 1
ATOM 650 N N . GLU A 1 86 ? -17.375 12.375 10.016 1 98.69 86 GLU A N 1
ATOM 651 C CA . GLU A 1 86 ? -16.703 11.523 9.039 1 98.69 86 GLU A CA 1
ATOM 652 C C . GLU A 1 86 ? -17 11.992 7.613 1 98.69 86 GLU A C 1
ATOM 654 O O . GLU A 1 86 ? -18.156 12.211 7.254 1 98.69 86 GLU A O 1
ATOM 659 N N . VAL A 1 87 ? -15.969 12.164 6.887 1 98.81 87 VAL A N 1
ATOM 660 C CA . VAL A 1 87 ? -16.078 12.594 5.496 1 98.81 87 VAL A CA 1
ATOM 661 C C . VAL A 1 87 ? -15.422 11.562 4.586 1 98.81 87 VAL A C 1
ATOM 663 O O . VAL A 1 87 ? -14.219 11.305 4.699 1 98.81 87 VAL A O 1
ATOM 666 N N . LYS A 1 88 ? -16.141 10.969 3.678 1 98.94 88 LYS A N 1
ATOM 667 C CA . LYS A 1 88 ? -15.562 10.117 2.643 1 98.94 88 LYS A CA 1
ATOM 668 C C . LYS A 1 88 ? -14.844 10.945 1.584 1 98.94 88 LYS A C 1
ATOM 670 O O . LYS A 1 88 ? -15.359 11.969 1.129 1 98.94 88 LYS A O 1
ATOM 675 N N . LEU A 1 89 ? -13.656 10.523 1.272 1 98.94 89 LEU A N 1
ATOM 676 C CA . LEU A 1 89 ? -12.883 11.188 0.227 1 98.94 89 LEU A CA 1
ATOM 677 C C . LEU A 1 89 ? -12.82 10.328 -1.029 1 98.94 89 LEU A C 1
ATOM 679 O O . LEU A 1 89 ? -12.594 9.117 -0.947 1 98.94 89 LEU A O 1
ATOM 683 N N . GLU A 1 90 ? -12.984 10.977 -2.148 1 98.81 90 GLU A N 1
ATOM 684 C CA . GLU A 1 90 ? -12.961 10.266 -3.422 1 98.81 90 GLU A CA 1
ATOM 685 C C . GLU A 1 90 ? -11.797 10.719 -4.293 1 98.81 90 GLU A C 1
ATOM 687 O O . GLU A 1 90 ? -11.453 11.898 -4.309 1 98.81 90 GLU A O 1
ATOM 692 N N . PRO A 1 91 ? -11.273 9.703 -4.984 1 98.81 91 PRO A N 1
ATOM 693 C CA . PRO A 1 91 ? -10.25 10.125 -5.949 1 98.81 91 PRO A CA 1
ATOM 694 C C . PRO A 1 91 ? -10.766 11.156 -6.949 1 98.81 91 PRO A C 1
ATOM 696 O O . PRO A 1 91 ? -11.914 11.07 -7.391 1 98.81 91 PRO A O 1
ATOM 699 N N . ALA A 1 92 ? -10.008 12.078 -7.246 1 97.5 92 ALA A N 1
ATOM 700 C CA . ALA A 1 92 ? -10.297 13.109 -8.234 1 97.5 92 ALA A CA 1
ATOM 701 C C . ALA A 1 92 ? -9.125 13.289 -9.203 1 97.5 92 ALA A C 1
ATOM 703 O O . ALA A 1 92 ? -8.586 12.312 -9.719 1 97.5 92 ALA A O 1
ATOM 704 N N . GLU A 1 93 ? -8.625 14.523 -9.539 1 90.81 93 GLU A N 1
ATOM 705 C CA . GLU A 1 93 ? -7.508 14.742 -10.453 1 90.81 93 GLU A CA 1
ATOM 706 C C . GLU A 1 93 ? -6.371 13.766 -10.164 1 90.81 93 GLU A C 1
ATOM 708 O O . GLU A 1 93 ? -6.43 12.992 -9.203 1 90.81 93 GLU A O 1
ATOM 713 N N . GLU A 1 94 ? -5.297 13.789 -10.859 1 93.62 94 GLU A N 1
ATOM 714 C CA . GLU A 1 94 ? -4.32 12.711 -10.953 1 93.62 94 GLU A CA 1
ATOM 715 C C . GLU A 1 94 ? -3.895 12.227 -9.57 1 93.62 94 GLU A C 1
ATOM 717 O O . GLU A 1 94 ? -3.773 11.023 -9.336 1 93.62 94 GLU A O 1
ATOM 722 N N . ASN A 1 95 ? -3.811 13.133 -8.469 1 98.69 95 ASN A N 1
ATOM 723 C CA . ASN A 1 95 ? -3.246 12.703 -7.195 1 98.69 95 ASN A CA 1
ATOM 724 C C . ASN A 1 95 ? -4.082 13.195 -6.02 1 98.69 95 ASN A C 1
ATOM 726 O O . ASN A 1 95 ? -3.572 13.336 -4.906 1 98.69 95 ASN A O 1
ATOM 730 N N . LEU A 1 96 ? -5.391 13.531 -6.246 1 98.88 96 LEU A N 1
ATOM 731 C CA . LEU A 1 96 ? -6.199 14.156 -5.203 1 98.88 96 LEU A CA 1
ATOM 732 C C . LEU A 1 96 ? -7.215 13.164 -4.641 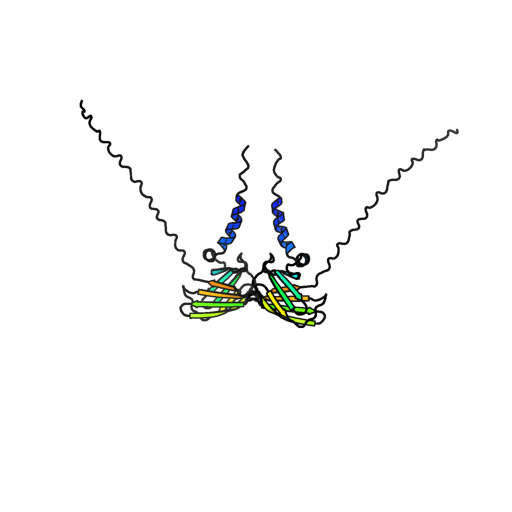1 98.88 96 LEU A C 1
ATOM 734 O O . LEU A 1 96 ? -7.805 12.383 -5.391 1 98.88 96 LEU A O 1
ATOM 738 N N . LEU A 1 97 ? -7.391 13.203 -3.363 1 98.94 97 LEU A N 1
ATOM 739 C CA . LEU A 1 97 ? -8.586 12.719 -2.678 1 98.94 97 LEU A CA 1
ATOM 740 C C . LEU A 1 97 ? -9.398 13.883 -2.129 1 98.94 97 LEU A C 1
ATOM 742 O O . LEU A 1 97 ? -8.875 14.734 -1.402 1 98.94 97 LEU A O 1
ATOM 746 N N . LYS A 1 98 ? -10.672 13.906 -2.469 1 98.88 98 LYS A N 1
ATOM 747 C CA . LYS A 1 98 ? -11.461 15.078 -2.113 1 98.88 98 LYS A CA 1
ATOM 748 C C . LYS A 1 98 ? -12.789 14.672 -1.483 1 98.88 98 LYS A C 1
ATOM 750 O O . LYS A 1 98 ? -13.367 13.641 -1.844 1 98.88 98 LYS A O 1
ATOM 755 N N . GLY A 1 99 ? -13.258 15.508 -0.629 1 98.75 99 GLY A N 1
ATOM 756 C CA . GLY A 1 99 ? -14.562 15.391 -0.011 1 98.75 99 GLY A CA 1
ATOM 757 C C . GLY A 1 99 ? -15.023 16.672 0.669 1 98.75 99 GLY A C 1
ATOM 758 O O . GLY A 1 99 ? -14.227 17.594 0.872 1 98.75 99 GLY A O 1
ATOM 759 N N . THR A 1 100 ? -16.328 16.734 0.896 1 98.5 100 THR A N 1
ATOM 760 C CA . THR A 1 100 ? -16.922 17.859 1.606 1 98.5 100 THR A CA 1
ATOM 761 C C . THR A 1 100 ? -17.781 17.359 2.775 1 98.5 100 THR A C 1
ATOM 763 O O . THR A 1 100 ? -18.5 16.375 2.645 1 98.5 100 THR A O 1
ATOM 766 N N . GLY A 1 101 ? -17.609 18.031 3.855 1 97.12 101 GLY A N 1
ATOM 767 C CA . GLY A 1 101 ? -18.359 17.609 5.027 1 97.12 101 GLY A CA 1
ATOM 768 C C . GLY A 1 101 ? -18.938 18.766 5.809 1 97.12 101 GLY A C 1
ATOM 769 O O . GLY A 1 101 ? -18.672 19.938 5.504 1 97.12 101 GLY A O 1
ATOM 770 N N . ASP A 1 102 ? -19.828 18.391 6.773 1 95.56 102 ASP A N 1
ATOM 771 C CA . ASP A 1 102 ? -20.469 19.391 7.629 1 95.56 102 ASP A CA 1
ATOM 772 C C . ASP A 1 102 ? -19.734 19.531 8.953 1 95.56 102 ASP A C 1
ATOM 774 O O . ASP A 1 102 ? -20.141 18.953 9.961 1 95.56 102 ASP A O 1
ATOM 778 N N . PHE A 1 103 ? -18.672 20.312 8.898 1 96.38 103 PHE A N 1
ATOM 779 C CA . PHE A 1 103 ? -17.891 20.625 10.078 1 96.38 103 PHE A CA 1
ATOM 780 C C . PHE A 1 103 ? -17.5 22.109 10.078 1 96.38 103 PHE A C 1
ATOM 782 O O . PHE A 1 103 ? -17.625 22.781 9.062 1 96.38 103 PHE A O 1
ATOM 789 N N . LYS A 1 104 ? -17.062 22.562 11.242 1 93.56 104 LYS A N 1
ATOM 790 C CA . LYS A 1 104 ? -16.5 23.906 11.375 1 93.56 104 LYS A CA 1
ATOM 791 C C . LYS A 1 104 ? -14.992 23.859 11.609 1 93.56 104 LYS A C 1
ATOM 793 O O . LYS A 1 104 ? -14.508 23.016 12.367 1 93.56 104 LYS A O 1
ATOM 798 N N . THR A 1 105 ? -14.328 24.719 10.852 1 94.06 105 THR A N 1
ATOM 799 C CA . THR A 1 105 ? -12.891 24.812 11.078 1 94.06 105 THR A CA 1
ATOM 800 C C . THR A 1 105 ? -12.586 25.547 12.375 1 94.06 105 THR A C 1
ATOM 802 O O . THR A 1 105 ? -13.273 26.516 12.719 1 94.06 105 THR A O 1
ATOM 805 N N . SER A 1 106 ? -11.641 25.094 13.125 1 92.31 106 SER A N 1
ATOM 806 C CA . SER A 1 106 ? -11.164 25.719 14.359 1 92.31 106 SER A CA 1
ATOM 807 C C . SER A 1 106 ? -9.656 25.531 14.531 1 92.31 106 SER A C 1
ATOM 809 O O . SER A 1 106 ? -9.055 24.688 13.867 1 92.31 106 SER A O 1
ATOM 811 N N . GLU A 1 107 ? -9.07 26.312 15.375 1 91.12 107 GLU A N 1
ATOM 812 C CA . GLU A 1 107 ? -7.633 26.25 15.609 1 91.12 107 GLU A CA 1
ATOM 813 C C . GLU A 1 107 ? -7.23 24.938 16.266 1 91.12 107 GLU A C 1
ATOM 815 O O . GLU A 1 107 ? -6.086 24.5 16.141 1 91.12 107 GLU A O 1
ATOM 820 N N . ASP A 1 108 ? -8.164 24.297 16.922 1 94.12 108 ASP A N 1
ATOM 821 C CA . ASP A 1 108 ? -7.836 23.078 17.656 1 94.12 108 ASP A CA 1
ATOM 822 C C . ASP A 1 108 ? -8.266 21.844 16.875 1 94.12 108 ASP A C 1
ATOM 824 O O . ASP A 1 108 ? -8.172 20.719 17.391 1 94.12 108 ASP A O 1
ATOM 828 N N . MET A 1 109 ? -8.602 22.031 15.727 1 96.75 109 MET A N 1
ATOM 829 C CA . MET A 1 109 ? -9.117 20.953 14.898 1 96.75 109 MET A CA 1
ATOM 830 C C . MET A 1 109 ? -8.062 19.859 14.711 1 96.75 109 MET A C 1
ATOM 832 O O . MET A 1 109 ? -6.887 20.156 14.508 1 96.75 109 MET A O 1
ATOM 836 N N . LYS A 1 110 ? -8.555 18.578 14.773 1 98.06 110 LYS A N 1
ATOM 837 C CA . LYS A 1 110 ? -7.762 17.375 14.469 1 98.06 110 LYS A CA 1
ATOM 838 C C . LYS A 1 110 ? -8.406 16.562 13.359 1 98.06 110 LYS A C 1
ATOM 840 O O . LYS A 1 110 ? -9.633 16.469 13.273 1 98.06 110 LYS A O 1
ATOM 845 N N . VAL A 1 111 ? -7.551 16.016 12.531 1 98.81 111 VAL A N 1
ATOM 846 C CA . VAL A 1 111 ? -8.062 15.148 11.477 1 98.81 111 VAL A CA 1
ATOM 847 C C . VAL A 1 111 ? -7.363 13.789 11.531 1 98.81 111 VAL A C 1
ATOM 849 O O . VAL A 1 111 ? -6.133 13.719 11.555 1 98.81 111 VAL A O 1
ATOM 852 N N . VAL A 1 112 ? -8.148 12.711 11.609 1 98.88 112 VAL A N 1
ATOM 853 C CA . VAL A 1 112 ? -7.66 11.352 11.422 1 98.88 112 VAL A CA 1
ATOM 854 C C . VAL A 1 112 ? -8.016 10.859 10.016 1 98.88 112 VAL A C 1
ATOM 856 O O . VAL A 1 112 ? -9.195 10.781 9.664 1 98.88 112 VAL A O 1
ATOM 859 N N . LEU A 1 113 ? -6.977 10.602 9.242 1 98.94 113 LEU A N 1
ATOM 860 C CA . LEU A 1 113 ? -7.16 10.133 7.871 1 98.94 113 LEU A CA 1
ATOM 861 C C . LEU A 1 113 ? -6.895 8.633 7.77 1 98.94 113 LEU A C 1
ATOM 863 O O . LEU A 1 113 ? -5.793 8.172 8.078 1 98.94 113 LEU A O 1
ATOM 867 N N . SER A 1 114 ? -7.922 7.895 7.395 1 98.81 114 SER A N 1
ATOM 868 C CA . SER A 1 114 ? -7.781 6.492 7.016 1 98.81 114 SER A CA 1
ATOM 869 C C . SER A 1 114 ? -7.73 6.332 5.5 1 98.81 114 SER A C 1
ATOM 871 O O . SER A 1 114 ? -8.656 6.746 4.797 1 98.81 114 SER A O 1
ATOM 873 N N . VAL A 1 115 ? -6.676 5.715 5.031 1 98.75 115 VAL A N 1
ATOM 874 C CA . VAL A 1 115 ? -6.5 5.59 3.588 1 98.75 115 VAL A CA 1
ATOM 875 C C . VAL A 1 115 ? -6.191 4.137 3.23 1 98.75 115 VAL A C 1
ATOM 877 O O . VAL A 1 115 ? -5.395 3.479 3.906 1 98.75 115 VAL A O 1
ATOM 880 N N . THR A 1 116 ? -6.84 3.631 2.281 1 98.06 116 THR A N 1
ATOM 881 C CA . THR A 1 116 ? -6.535 2.338 1.676 1 98.06 116 THR A CA 1
ATOM 882 C C . THR A 1 116 ? -5.891 2.521 0.305 1 98.06 116 THR A C 1
ATOM 884 O O . THR A 1 116 ? -6.492 3.109 -0.597 1 98.06 116 THR A O 1
ATOM 887 N N . PRO A 1 117 ? -4.633 2.027 0.172 1 97.25 117 PRO A N 1
ATOM 888 C CA . PRO A 1 117 ? -4.008 2.125 -1.148 1 97.25 117 PRO A CA 1
ATOM 889 C C . PRO A 1 117 ? -4.762 1.343 -2.221 1 97.25 117 PRO A C 1
ATOM 891 O O . PRO A 1 117 ? -5.605 0.503 -1.897 1 97.25 117 PRO A O 1
ATOM 894 N N . ALA A 1 118 ? -4.484 1.667 -3.436 1 96.69 118 ALA A N 1
ATOM 895 C CA . ALA A 1 118 ? -5.129 1.022 -4.578 1 96.69 118 ALA A CA 1
ATOM 896 C C . ALA A 1 118 ? -4.781 -0.462 -4.637 1 96.69 118 ALA A C 1
ATOM 898 O O . ALA A 1 118 ? -3.691 -0.868 -4.227 1 96.69 118 ALA A O 1
ATOM 899 N N . PRO A 1 119 ? -5.715 -1.252 -5.145 1 97.44 119 PRO A N 1
ATOM 900 C CA . PRO A 1 119 ? -5.359 -2.652 -5.391 1 97.44 119 PRO A CA 1
ATOM 901 C C . PRO A 1 119 ? -4.227 -2.805 -6.402 1 97.44 119 PRO A C 1
ATOM 903 O O . PRO A 1 119 ? -4.047 -1.944 -7.266 1 97.44 119 PRO A O 1
ATOM 906 N N . MET A 1 120 ? -3.482 -3.848 -6.25 1 97.5 120 MET A N 1
ATOM 907 C CA . MET A 1 120 ? -2.445 -4.234 -7.203 1 97.5 120 MET A CA 1
ATOM 908 C C . MET A 1 120 ? -2.707 -5.633 -7.754 1 97.5 120 MET A C 1
ATOM 910 O O . MET A 1 120 ? -3.34 -6.457 -7.094 1 97.5 120 MET A O 1
ATOM 914 N N . THR A 1 121 ? -2.178 -5.816 -8.977 1 98.31 121 THR A N 1
ATOM 915 C CA . THR A 1 121 ? -2.355 -7.113 -9.617 1 98.31 121 THR A CA 1
ATOM 916 C C . THR A 1 121 ? -1.012 -7.688 -10.055 1 98.31 121 THR A C 1
ATOM 918 O O . THR A 1 121 ? -0.166 -6.973 -10.594 1 98.31 121 THR A O 1
ATOM 921 N N . VAL A 1 122 ? -0.793 -8.953 -9.695 1 98.56 122 VAL A N 1
ATOM 922 C CA . VAL A 1 122 ? 0.368 -9.68 -10.195 1 98.56 122 VAL A CA 1
ATOM 923 C C . VAL A 1 122 ? -0.084 -10.977 -10.867 1 98.56 122 VAL A C 1
ATOM 925 O O . VAL A 1 122 ? -1.166 -11.484 -10.578 1 98.56 122 VAL A O 1
ATOM 928 N N . ARG A 1 123 ? 0.831 -11.5 -11.758 1 98.69 123 ARG A N 1
ATOM 929 C CA . ARG A 1 123 ? 0.468 -12.672 -12.547 1 98.69 123 ARG A CA 1
ATOM 930 C C . ARG A 1 123 ? 1.506 -13.781 -12.398 1 98.69 123 ARG A C 1
ATOM 932 O O . ARG A 1 123 ? 2.707 -13.539 -12.531 1 98.69 123 ARG A O 1
ATOM 939 N N . TYR A 1 124 ? 0.979 -14.914 -12.117 1 98.5 124 TYR A N 1
ATOM 940 C CA . TYR A 1 124 ? 1.8 -16.125 -12.039 1 98.5 124 TYR A CA 1
ATOM 941 C C . TYR A 1 124 ? 1.585 -17.016 -13.258 1 98.5 124 TYR A C 1
ATOM 943 O O . TYR A 1 124 ? 0.487 -17.531 -13.469 1 98.5 124 TYR A O 1
ATOM 951 N N . MET A 1 125 ? 2.639 -17.125 -13.984 1 97.62 125 MET A N 1
ATOM 952 C CA . MET A 1 125 ? 2.656 -17.984 -15.164 1 97.62 125 MET A CA 1
ATOM 953 C C . MET A 1 125 ? 3.424 -19.281 -14.891 1 97.62 125 MET A C 1
ATOM 955 O O . MET A 1 125 ? 4.242 -19.328 -13.969 1 97.62 125 MET A O 1
ATOM 959 N N . PRO A 1 126 ? 3.123 -20.281 -15.664 1 95.69 126 PRO A N 1
ATOM 960 C CA . PRO A 1 126 ? 3.957 -21.484 -15.5 1 95.69 126 PRO A CA 1
ATOM 961 C C . PRO A 1 126 ? 5.449 -21.172 -15.609 1 95.69 126 PRO A C 1
ATOM 963 O O . PRO A 1 126 ? 5.852 -20.328 -16.406 1 95.69 126 PRO A O 1
ATOM 966 N N . PHE A 1 127 ? 6.141 -21.891 -14.719 1 90.06 127 PHE A N 1
ATOM 967 C CA . PHE A 1 127 ? 7.59 -21.734 -14.797 1 90.06 127 PHE A CA 1
ATOM 968 C C . PHE A 1 127 ? 8.102 -22.094 -16.188 1 90.06 127 PHE A C 1
ATOM 970 O O . PHE A 1 127 ? 7.633 -23.047 -16.797 1 90.06 127 PHE A O 1
ATOM 977 N N . GLN A 1 128 ? 8.898 -21.172 -16.688 1 82.56 128 GLN A N 1
ATOM 978 C CA . GLN A 1 128 ? 9.492 -21.453 -18 1 82.56 128 GLN A CA 1
ATOM 979 C C . GLN A 1 128 ? 10.672 -22.422 -17.859 1 82.56 128 GLN A C 1
ATOM 981 O O . GLN A 1 128 ? 11.477 -22.297 -16.938 1 82.56 128 GLN A O 1
ATOM 986 N N . LYS A 1 129 ? 10.594 -23.609 -18.391 1 68.81 129 LYS A N 1
ATOM 987 C CA . LYS A 1 129 ? 11.719 -24.547 -18.422 1 68.81 129 LYS A CA 1
ATOM 988 C C . LYS A 1 129 ? 12.969 -23.875 -19 1 68.81 129 LYS A C 1
ATOM 990 O O . LYS A 1 129 ? 12.898 -23.172 -20 1 68.81 129 LYS A O 1
ATOM 995 N N . ALA A 1 130 ? 13.961 -23.609 -18.094 1 56.09 130 ALA A N 1
ATOM 996 C CA . ALA A 1 130 ? 15.227 -23.047 -18.547 1 56.09 130 ALA A CA 1
ATOM 997 C C . ALA A 1 130 ? 15.617 -23.609 -19.922 1 56.09 130 ALA A C 1
ATOM 999 O O . ALA A 1 130 ? 15.555 -24.828 -20.125 1 56.09 130 ALA A O 1
ATOM 1000 N N . GLU A 1 131 ? 15.305 -22.938 -20.938 1 53.59 131 GLU A N 1
ATOM 1001 C CA . GLU A 1 131 ? 15.945 -23.391 -22.172 1 53.59 131 GLU A CA 1
ATOM 1002 C C . GLU A 1 131 ? 17.438 -23.656 -21.953 1 53.59 131 GLU A C 1
ATOM 1004 O O . GLU A 1 131 ? 18.141 -22.828 -21.375 1 53.59 131 GLU A O 1
ATOM 1009 N N . ALA A 1 132 ? 17.875 -24.812 -21.734 1 51.72 132 ALA A N 1
ATOM 1010 C CA . ALA A 1 132 ? 19.297 -25.156 -21.719 1 51.72 132 ALA A CA 1
ATOM 1011 C C . ALA A 1 132 ? 20.078 -24.25 -22.656 1 51.72 132 ALA A C 1
ATOM 1013 O O . ALA A 1 132 ? 19.656 -24.016 -23.797 1 51.72 132 ALA A O 1
ATOM 1014 N N . PRO A 1 133 ? 20.797 -23.391 -22.094 1 49.94 133 PRO A N 1
ATOM 1015 C CA . PRO A 1 133 ? 21.625 -22.672 -23.078 1 49.94 133 PRO A CA 1
ATOM 1016 C C . PRO A 1 133 ? 22.078 -23.562 -24.219 1 49.94 133 PRO A C 1
ATOM 1018 O O . PRO A 1 133 ? 22.5 -24.703 -24 1 49.94 133 PRO A O 1
ATOM 1021 N N . ALA A 1 134 ? 21.609 -23.406 -25.359 1 48.88 134 ALA A N 1
ATOM 1022 C CA . ALA A 1 134 ? 22.141 -24.094 -26.547 1 48.88 134 ALA A CA 1
ATOM 1023 C C . ALA A 1 134 ? 23.656 -24.297 -26.438 1 48.88 134 ALA A C 1
ATOM 1025 O O . ALA A 1 134 ? 24.375 -23.375 -26.078 1 48.88 134 ALA A O 1
ATOM 1026 N N . ALA A 1 135 ? 24.062 -25.453 -26.109 1 47.72 135 ALA A N 1
ATOM 1027 C CA . ALA A 1 135 ? 25.484 -25.766 -26.219 1 47.72 135 ALA A CA 1
ATOM 1028 C C . ALA A 1 135 ? 26.078 -25.188 -27.5 1 47.72 135 ALA A C 1
ATOM 1030 O O . ALA A 1 135 ? 25.609 -25.469 -28.594 1 47.72 135 ALA A O 1
ATOM 1031 N N . THR A 1 136 ? 26.516 -23.969 -27.5 1 46.81 136 THR A N 1
ATOM 1032 C CA . THR A 1 136 ? 27.328 -23.531 -28.625 1 46.81 136 THR A CA 1
ATOM 1033 C C . THR A 1 136 ? 28.422 -24.547 -28.938 1 46.81 136 THR A C 1
ATOM 1035 O O . THR A 1 136 ? 29.281 -24.828 -28.109 1 46.81 136 THR A O 1
ATOM 1038 N N . THR A 1 137 ? 28.094 -25.734 -29.5 1 45 137 THR A N 1
ATOM 1039 C CA . THR A 1 137 ? 29.094 -26.656 -30.047 1 45 137 THR A CA 1
ATOM 1040 C C . THR A 1 137 ? 30.125 -25.906 -30.875 1 45 137 THR A C 1
ATOM 1042 O O . THR A 1 137 ? 29.812 -25.422 -31.969 1 45 137 THR A O 1
ATOM 1045 N N . SER A 1 138 ? 30.844 -24.953 -30.359 1 42.88 138 SER A N 1
ATOM 1046 C CA . SER A 1 138 ? 31.984 -24.469 -31.141 1 42.88 138 SER A CA 1
ATOM 1047 C C . SER A 1 138 ? 32.938 -25.609 -31.484 1 42.88 138 SER A C 1
ATOM 1049 O O . SER A 1 138 ? 33.625 -26.141 -30.625 1 42.88 138 SER A O 1
ATOM 1051 N N . ALA A 1 139 ? 32.562 -26.547 -32.469 1 43.19 139 ALA A N 1
ATOM 1052 C CA . ALA A 1 139 ? 33.562 -27.438 -33.031 1 43.19 139 ALA A CA 1
ATOM 1053 C C . ALA A 1 139 ? 34.812 -26.656 -33.438 1 43.19 139 ALA A C 1
ATOM 1055 O O . ALA A 1 139 ? 34.719 -25.641 -34.125 1 43.19 139 ALA A O 1
ATOM 1056 N N . PRO A 1 140 ? 35.906 -26.781 -32.75 1 42.28 140 PRO A N 1
ATOM 1057 C CA . PRO A 1 140 ? 37.125 -26.125 -33.188 1 42.28 140 PRO A CA 1
ATOM 1058 C C . PRO A 1 140 ? 37.438 -26.406 -34.656 1 42.28 140 PRO A C 1
ATOM 1060 O O . PRO A 1 140 ? 37.156 -27.5 -35.156 1 42.28 140 PRO A O 1
ATOM 1063 N N . THR A 1 141 ? 37.188 -25.484 -35.562 1 43.5 141 THR A N 1
ATOM 1064 C CA . THR A 1 141 ? 37.594 -25.578 -36.969 1 43.5 141 THR A CA 1
ATOM 1065 C C . THR A 1 141 ? 39.031 -26.062 -37.094 1 43.5 141 THR A C 1
ATOM 1067 O O . THR A 1 141 ? 39.906 -25.547 -36.406 1 43.5 141 THR A O 1
ATOM 1070 N N . GLY A 1 142 ? 39.25 -27.359 -37.219 1 36.91 142 GLY A N 1
ATOM 1071 C CA . GLY A 1 142 ? 40.531 -27.969 -37.5 1 36.91 142 GLY A CA 1
ATOM 1072 C C . GLY A 1 142 ? 41.406 -27.141 -38.438 1 36.91 142 GLY A C 1
ATOM 1073 O O . GLY A 1 142 ? 40.875 -26.438 -39.312 1 36.91 142 GLY A O 1
ATOM 1074 N N . HIS A 1 143 ? 42.562 -26.656 -37.969 1 40.81 143 HIS A N 1
ATOM 1075 C CA . HIS A 1 143 ? 43.656 -25.953 -38.656 1 40.81 143 HIS A CA 1
ATOM 1076 C C . HIS A 1 143 ? 43.969 -26.594 -40 1 40.81 143 HIS A C 1
ATOM 1078 O O . HIS A 1 143 ? 44.281 -27.797 -40.062 1 40.81 143 HIS A O 1
ATOM 1084 N N . GLU A 1 144 ? 43.25 -26.234 -41.062 1 39.38 144 GLU A N 1
ATOM 1085 C CA . GLU A 1 144 ? 43.625 -26.641 -42.438 1 39.38 144 GLU A CA 1
ATOM 1086 C C . GLU A 1 144 ? 45.125 -26.531 -42.656 1 39.38 144 GLU A C 1
ATOM 1088 O O . GLU A 1 144 ? 45.719 -25.469 -42.406 1 39.38 144 GLU A O 1
ATOM 1093 N N . GLY A 1 145 ? 45.906 -27.578 -42.344 1 35.41 145 GLY A N 1
ATOM 1094 C CA . GLY A 1 145 ? 47.344 -27.75 -42.625 1 35.41 145 GLY A CA 1
ATOM 1095 C C . GLY A 1 145 ? 47.719 -27.266 -44.031 1 35.41 145 GLY A C 1
ATOM 1096 O O . GLY A 1 145 ? 47.062 -27.594 -45 1 35.41 145 GLY A O 1
ATOM 1097 N N . HIS A 1 146 ? 48.188 -26.016 -44.094 1 37.75 146 HIS A N 1
ATOM 1098 C CA . HIS A 1 146 ? 48.719 -25.344 -45.281 1 37.75 146 HIS A CA 1
ATOM 1099 C C . HIS A 1 146 ? 49.688 -26.234 -46.031 1 37.75 146 HIS A C 1
ATOM 1101 O O . HIS A 1 146 ? 50.75 -26.625 -45.5 1 37.75 146 HIS A O 1
ATOM 1107 N N . ASP A 1 147 ? 49.156 -27.203 -46.844 1 33.09 147 ASP A N 1
ATOM 1108 C CA . ASP A 1 147 ? 49.969 -28 -47.75 1 33.09 147 ASP A CA 1
ATOM 1109 C C . ASP A 1 147 ? 51 -27.125 -48.5 1 33.09 147 ASP A C 1
ATOM 1111 O O . ASP A 1 147 ? 50.625 -26.109 -49.094 1 33.09 147 ASP A O 1
ATOM 1115 N N . MET A 1 148 ? 52.25 -26.984 -47.875 1 34.94 148 MET A N 1
ATOM 1116 C CA . MET A 1 148 ? 53.406 -26.344 -48.5 1 34.94 148 MET A CA 1
ATOM 1117 C C . MET A 1 148 ? 53.594 -26.797 -49.938 1 34.94 148 MET A C 1
ATOM 1119 O O . MET A 1 148 ? 53.719 -28 -50.188 1 34.94 148 MET A O 1
ATOM 1123 N N . GLY A 1 149 ? 52.812 -26.234 -50.875 1 31.48 149 GLY A N 1
ATOM 1124 C CA . GLY A 1 149 ? 52.938 -26.438 -52.312 1 31.48 149 GLY A CA 1
ATOM 1125 C C . GLY A 1 149 ? 54.375 -26.484 -52.781 1 31.48 149 GLY A C 1
ATOM 1126 O O . GLY A 1 149 ? 55.219 -25.766 -52.25 1 31.48 149 GLY A O 1
ATOM 1127 N N . LYS A 1 150 ? 54.75 -27.672 -53.219 1 33.81 150 LYS A N 1
ATOM 1128 C CA . LYS A 1 150 ? 55.969 -28.047 -53.875 1 33.81 150 LYS A CA 1
ATOM 1129 C C . LYS A 1 150 ? 56.406 -26.984 -54.906 1 33.81 150 LYS A C 1
ATOM 1131 O O . LYS A 1 150 ? 55.688 -26.688 -55.844 1 33.81 150 LYS A O 1
ATOM 1136 N N . MET A 1 151 ? 57.219 -25.969 -54.406 1 32.38 151 MET A N 1
ATOM 1137 C CA . MET A 1 151 ? 57.844 -24.953 -55.281 1 32.38 151 MET A CA 1
ATOM 1138 C C . MET A 1 151 ? 58.594 -25.609 -56.438 1 32.38 151 MET A C 1
ATOM 1140 O O . MET A 1 151 ? 59.531 -26.375 -56.219 1 32.38 151 MET A O 1
ATOM 1144 N N . ALA A 1 152 ? 57.844 -25.922 -57.469 1 32.31 152 ALA A N 1
ATOM 1145 C CA . ALA A 1 152 ? 58.438 -26.422 -58.719 1 32.31 152 ALA A CA 1
ATOM 1146 C C . ALA A 1 152 ? 59.562 -25.531 -59.188 1 32.31 152 ALA A C 1
ATOM 1148 O O . ALA A 1 152 ? 59.531 -24.312 -59 1 32.31 152 ALA A O 1
ATOM 1149 N N . THR A 1 153 ? 60.781 -26.125 -59.25 1 31.73 153 THR A N 1
ATOM 1150 C CA . THR A 1 153 ? 62.094 -25.641 -59.688 1 31.73 153 THR A CA 1
ATOM 1151 C C . THR A 1 153 ? 62 -25.094 -61.125 1 31.73 153 THR A C 1
ATOM 1153 O O . THR A 1 153 ? 61.719 -25.828 -62.062 1 31.73 153 THR A O 1
ATOM 1156 N N . PRO A 1 154 ? 61.281 -23.922 -61.375 1 28.14 154 PRO A N 1
ATOM 1157 C CA . PRO A 1 154 ? 61.312 -23.625 -62.812 1 28.14 154 PRO A CA 1
ATOM 1158 C C . PRO A 1 154 ? 62.719 -23.641 -63.375 1 28.14 154 PRO A C 1
ATOM 1160 O O . PRO A 1 154 ? 63.688 -23.406 -62.656 1 28.14 154 PRO A O 1
ATOM 1163 N N . ALA A 1 155 ? 62.812 -24.266 -64.562 1 24.2 155 ALA A N 1
ATOM 1164 C CA . ALA A 1 155 ? 63.906 -24.438 -65.562 1 24.2 155 ALA A CA 1
ATOM 1165 C C . ALA A 1 155 ? 64.438 -23.078 -65.938 1 24.2 155 ALA A C 1
ATOM 1167 O O . ALA A 1 155 ? 63.781 -22.062 -65.875 1 24.2 155 ALA A O 1
ATOM 1168 N N . LYS A 1 156 ? 65.688 -23.047 -66.188 1 32.44 156 LYS A N 1
ATOM 1169 C CA . LYS A 1 156 ? 66.688 -22 -66.562 1 32.44 156 LYS A CA 1
ATOM 1170 C C . LYS A 1 156 ? 66.375 -21.453 -67.938 1 32.44 156 LYS A C 1
ATOM 1172 O O . LYS A 1 156 ? 67.188 -20.75 -68.5 1 32.44 156 LYS A O 1
ATOM 1177 N N . ASP A 1 157 ? 65 -21.484 -68.312 1 20.33 157 ASP A N 1
ATOM 1178 C CA . ASP A 1 157 ? 65.188 -21.359 -69.75 1 20.33 157 ASP A CA 1
ATOM 1179 C C . ASP A 1 157 ? 66.188 -20.266 -70.125 1 20.33 157 ASP A C 1
ATOM 1181 O O . ASP A 1 157 ? 66.562 -19.453 -69.25 1 20.33 157 ASP A O 1
ATOM 1185 N N . ASP A 1 158 ? 66.125 -19.75 -71.438 1 23.3 158 ASP A N 1
ATOM 1186 C CA . ASP A 1 158 ? 66.688 -19.375 -72.75 1 23.3 158 ASP A CA 1
ATOM 1187 C C . ASP A 1 158 ? 67 -17.891 -72.75 1 23.3 158 ASP A C 1
ATOM 1189 O O . ASP A 1 158 ? 68.062 -17.516 -73.25 1 23.3 158 ASP A O 1
ATOM 1193 N N . THR A 1 159 ? 66 -16.891 -73 1 22.45 159 THR A N 1
ATOM 1194 C CA . THR A 1 159 ? 66.312 -15.984 -74.062 1 22.45 159 THR A CA 1
ATOM 1195 C C . THR A 1 159 ? 67.625 -15.297 -73.875 1 22.45 159 THR A C 1
ATOM 1197 O O . THR A 1 159 ? 68 -14.891 -72.75 1 22.45 159 THR A O 1
ATOM 1200 N N . LYS A 1 160 ? 67.875 -15.008 -74.75 1 20.02 160 LYS A N 1
ATOM 1201 C CA . LYS A 1 160 ? 67.688 -15.484 -76.125 1 20.02 160 LYS A CA 1
ATOM 1202 C C . LYS A 1 160 ? 68.375 -14.609 -77.125 1 20.02 160 LYS A C 1
ATOM 1204 O O . LYS A 1 160 ? 68.688 -15.055 -78.25 1 20.02 160 LYS A O 1
ATOM 1209 N N . LYS A 1 161 ? 68.062 -13.266 -77.375 1 24 161 LYS A N 1
ATOM 1210 C CA . LYS A 1 161 ? 68.875 -12.195 -77.938 1 24 161 LYS A CA 1
ATOM 1211 C C . LYS A 1 161 ? 69.812 -11.578 -76.875 1 24 161 LYS A C 1
ATOM 1213 O O . LYS A 1 161 ? 69.375 -11.367 -75.75 1 24 161 LYS A O 1
ATOM 1218 N N . MET B 1 1 ? 56.594 9.625 -10.125 1 25.39 1 MET B N 1
ATOM 1219 C CA . MET B 1 1 ? 55.812 9.164 -8.977 1 25.39 1 MET B CA 1
ATOM 1220 C C . MET B 1 1 ? 54.344 9.094 -9.32 1 25.39 1 MET B C 1
ATOM 1222 O O . MET B 1 1 ? 53.594 10.062 -9.117 1 25.39 1 MET B O 1
ATOM 1226 N N . LYS B 1 2 ? 54.062 8.562 -10.531 1 35.91 2 LYS B N 1
ATOM 1227 C CA . LYS B 1 2 ? 52.875 8.539 -11.352 1 35.91 2 LYS B CA 1
ATOM 1228 C C . LYS B 1 2 ? 51.812 7.598 -10.766 1 35.91 2 LYS B C 1
ATOM 1230 O O . LYS B 1 2 ? 50.906 7.184 -11.461 1 35.91 2 LYS B O 1
ATOM 1235 N N . LEU B 1 3 ? 51.969 7.234 -9.484 1 30.67 3 LEU B N 1
ATOM 1236 C CA . LEU B 1 3 ? 51.281 6.082 -8.914 1 30.67 3 LEU B CA 1
ATOM 1237 C C . LEU B 1 3 ? 49.781 6.305 -8.906 1 30.67 3 LEU B C 1
ATOM 1239 O O . LEU B 1 3 ? 49 5.398 -9.227 1 30.67 3 LEU B O 1
ATOM 1243 N N . PHE B 1 4 ? 49.125 7.332 -8.414 1 35.06 4 PHE B N 1
ATOM 1244 C CA . PHE B 1 4 ? 48 7.148 -7.523 1 35.06 4 PHE B CA 1
ATOM 1245 C C . PHE B 1 4 ? 46.688 7.055 -8.32 1 35.06 4 PHE B C 1
ATOM 1247 O O . PHE B 1 4 ? 45.594 7.18 -7.762 1 35.06 4 PHE B O 1
ATOM 1254 N N . LYS B 1 5 ? 46.562 6.957 -9.617 1 40.59 5 LYS B N 1
ATOM 1255 C CA . LYS B 1 5 ? 45.25 7.312 -10.133 1 40.59 5 LYS B CA 1
ATOM 1256 C C . LYS B 1 5 ? 44.25 6.168 -9.961 1 40.59 5 LYS B C 1
ATOM 1258 O O . LYS B 1 5 ? 43.156 6.191 -10.531 1 40.59 5 LYS B O 1
ATOM 1263 N N . THR B 1 6 ? 44.656 5.043 -9.352 1 39.91 6 THR B N 1
ATOM 1264 C CA . THR B 1 6 ? 43.875 3.861 -9.695 1 39.91 6 THR B CA 1
ATOM 1265 C C . THR B 1 6 ? 42.469 3.951 -9.109 1 39.91 6 THR B C 1
ATOM 1267 O O . THR B 1 6 ? 41.531 3.303 -9.602 1 39.91 6 THR B O 1
ATOM 1270 N N . THR B 1 7 ? 42.188 4.562 -7.926 1 40.88 7 THR B N 1
ATOM 1271 C CA . THR B 1 7 ? 41.25 3.852 -7.047 1 40.88 7 THR B CA 1
ATOM 1272 C C . THR B 1 7 ? 39.812 4.102 -7.465 1 40.88 7 THR B C 1
ATOM 1274 O O . THR B 1 7 ? 38.875 3.555 -6.863 1 40.88 7 THR B O 1
ATOM 1277 N N . LEU B 1 8 ? 39.406 5.043 -8.281 1 41.06 8 LEU B N 1
ATOM 1278 C CA . LEU B 1 8 ? 38.031 5.504 -8.016 1 41.06 8 LEU B CA 1
ATOM 1279 C C . LEU B 1 8 ? 37 4.566 -8.641 1 41.06 8 LEU B C 1
ATOM 1281 O O . LEU B 1 8 ? 35.812 4.848 -8.617 1 41.06 8 LEU B O 1
ATOM 1285 N N . LEU B 1 9 ? 37.375 3.473 -9.352 1 41.09 9 LEU B N 1
ATOM 1286 C CA . LEU B 1 9 ? 36.344 2.889 -10.227 1 41.09 9 LEU B CA 1
ATOM 1287 C C . LEU B 1 9 ? 35.375 2.045 -9.438 1 41.09 9 LEU B C 1
ATOM 1289 O O . LEU B 1 9 ? 34.344 1.587 -9.977 1 41.09 9 LEU B O 1
ATOM 1293 N N . ALA B 1 10 ? 35.594 1.654 -8.219 1 42.38 10 ALA B N 1
ATOM 1294 C CA . ALA B 1 10 ? 34.812 0.543 -7.664 1 42.38 10 ALA B CA 1
ATOM 1295 C C . ALA B 1 10 ? 33.406 0.989 -7.289 1 42.38 10 ALA B C 1
ATOM 1297 O O . ALA B 1 10 ? 32.562 0.171 -6.883 1 42.38 10 ALA B O 1
ATOM 1298 N N . ALA B 1 11 ? 33.094 2.256 -7.199 1 43.38 11 ALA B N 1
ATOM 1299 C CA . ALA B 1 11 ? 31.812 2.594 -6.539 1 43.38 11 ALA B CA 1
ATOM 1300 C C . ALA B 1 11 ? 30.641 2.357 -7.469 1 43.38 11 ALA B C 1
ATOM 1302 O O . ALA B 1 11 ? 29.484 2.395 -7.035 1 43.38 11 ALA B O 1
ATOM 1303 N N . SER B 1 12 ? 30.859 2.215 -8.766 1 42.06 12 SER B N 1
ATOM 1304 C CA . SER B 1 12 ? 29.688 2.266 -9.641 1 42.06 12 SER B CA 1
ATOM 1305 C C . SER B 1 12 ? 28.938 0.939 -9.641 1 42.06 12 SER B C 1
ATOM 1307 O O . SER B 1 12 ? 27.844 0.838 -10.195 1 42.06 12 SER B O 1
ATOM 1309 N N . LEU B 1 13 ? 29.562 -0.174 -9.297 1 41.62 13 LEU B N 1
ATOM 1310 C CA . LEU B 1 13 ? 28.922 -1.455 -9.547 1 41.62 13 LEU B CA 1
ATOM 1311 C C . LEU B 1 13 ? 27.734 -1.654 -8.602 1 41.62 13 LEU B C 1
ATOM 1313 O O . LEU B 1 13 ? 26.906 -2.543 -8.82 1 41.62 13 LEU B O 1
ATOM 1317 N N . LEU B 1 14 ? 27.672 -0.933 -7.523 1 41.78 14 LEU B N 1
ATOM 1318 C CA . LEU B 1 14 ? 26.672 -1.341 -6.543 1 41.78 14 LEU B CA 1
ATOM 1319 C C . LEU B 1 14 ? 25.266 -0.955 -7 1 41.78 14 LEU B C 1
ATOM 1321 O O . LEU B 1 14 ? 24.281 -1.512 -6.52 1 41.78 14 LEU B O 1
ATOM 1325 N N . PHE B 1 15 ? 25.203 0.028 -7.898 1 42.47 15 PHE B N 1
ATOM 1326 C CA . PHE B 1 15 ? 23.844 0.473 -8.18 1 42.47 15 PHE B CA 1
ATOM 1327 C C . PHE B 1 15 ? 23.188 -0.419 -9.227 1 42.47 15 PHE B C 1
ATOM 1329 O O . PHE B 1 15 ? 21.969 -0.462 -9.328 1 42.47 15 PHE B O 1
ATOM 1336 N N . ALA B 1 16 ? 23.906 -1.043 -10.164 1 44 16 ALA B N 1
ATOM 1337 C CA . ALA B 1 16 ? 23.297 -1.79 -11.266 1 44 16 ALA B CA 1
ATOM 1338 C C . ALA B 1 16 ? 22.578 -3.035 -10.75 1 44 16 ALA B C 1
ATOM 1340 O O . ALA B 1 16 ? 21.656 -3.535 -11.398 1 44 16 ALA B O 1
ATOM 1341 N N . GLY B 1 17 ? 23.031 -3.707 -9.742 1 44.75 17 GLY B N 1
ATOM 1342 C CA . GLY B 1 17 ? 22.469 -4.961 -9.266 1 44.75 17 GLY B CA 1
ATOM 1343 C C . GLY B 1 17 ? 21.031 -4.832 -8.789 1 44.75 17 GLY B C 1
ATOM 1344 O O . GLY B 1 17 ? 20.312 -5.824 -8.703 1 44.75 17 GLY B O 1
ATOM 1345 N N . TYR B 1 18 ? 20.656 -3.674 -8.383 1 48.34 18 TYR B N 1
ATOM 1346 C CA . TYR B 1 18 ? 19.328 -3.57 -7.758 1 48.34 18 TYR B CA 1
ATOM 1347 C C . TYR B 1 18 ? 18.219 -3.689 -8.797 1 48.34 18 TYR B C 1
ATOM 1349 O O . TYR B 1 18 ? 17.172 -4.254 -8.516 1 48.34 18 TYR B O 1
ATOM 1357 N N . ALA B 1 19 ? 18.422 -3.197 -10.039 1 52.03 19 ALA B N 1
ATOM 1358 C CA . ALA B 1 19 ? 17.344 -3.186 -11.023 1 52.03 19 ALA B CA 1
ATOM 1359 C C . ALA B 1 19 ? 17.109 -4.582 -11.586 1 52.03 19 ALA B C 1
ATOM 1361 O O . ALA B 1 19 ? 15.961 -4.957 -11.859 1 52.03 19 ALA B O 1
ATOM 1362 N N . VAL B 1 20 ? 18.094 -5.344 -11.984 1 49.34 20 VAL B N 1
ATOM 1363 C CA . VAL B 1 20 ? 17.969 -6.652 -12.617 1 49.34 20 VAL B CA 1
ATOM 1364 C C . VAL B 1 20 ? 17.391 -7.656 -11.625 1 49.34 20 VAL B C 1
ATOM 1366 O O . VAL B 1 20 ? 16.625 -8.547 -12 1 49.34 20 VAL B O 1
ATOM 1369 N N . ALA B 1 21 ? 17.578 -7.402 -10.352 1 56.03 21 ALA B N 1
ATOM 1370 C CA . ALA B 1 21 ? 17.234 -8.367 -9.305 1 56.03 21 ALA B CA 1
ATOM 1371 C C . ALA B 1 21 ? 15.742 -8.359 -9.016 1 56.03 21 ALA B C 1
ATOM 1373 O O . ALA B 1 21 ? 15.242 -9.211 -8.273 1 56.03 21 ALA B O 1
ATOM 1374 N N . HIS B 1 22 ? 14.969 -7.699 -10.031 1 77.12 22 HIS B N 1
ATOM 1375 C CA . HIS B 1 22 ? 13.586 -7.629 -9.594 1 77.12 22 HIS B CA 1
ATOM 1376 C C . HIS B 1 22 ? 12.625 -7.996 -10.719 1 77.12 22 HIS B C 1
ATOM 1378 O O . HIS B 1 22 ? 11.43 -7.707 -10.648 1 77.12 22 HIS B O 1
ATOM 1384 N N . THR B 1 23 ? 13.266 -8.742 -11.68 1 89.38 23 THR B N 1
ATOM 1385 C CA . THR B 1 23 ? 12.344 -9.172 -12.727 1 89.38 23 THR B CA 1
ATOM 1386 C C . THR B 1 23 ? 11.695 -10.508 -12.367 1 89.38 23 THR B C 1
ATOM 1388 O O . THR B 1 23 ? 12.211 -11.25 -11.531 1 89.38 23 THR B O 1
ATOM 1391 N N . ASP B 1 24 ? 10.602 -10.781 -13.078 1 94.81 24 ASP B N 1
ATOM 1392 C CA . ASP B 1 24 ? 9.938 -12.07 -12.867 1 94.81 24 ASP B CA 1
ATOM 1393 C C . ASP B 1 24 ? 10.859 -13.227 -13.234 1 94.81 24 ASP B C 1
ATOM 1395 O O . ASP B 1 24 ? 10.875 -14.25 -12.547 1 94.81 24 ASP B O 1
ATOM 1399 N N . GLU B 1 25 ? 11.648 -13.047 -14.336 1 92.19 25 GLU B N 1
ATOM 1400 C CA . GLU B 1 25 ? 12.586 -14.078 -14.773 1 92.19 25 GLU B CA 1
ATOM 1401 C C . GLU B 1 25 ? 13.641 -14.359 -13.711 1 92.19 25 GLU B C 1
ATOM 1403 O O . GLU B 1 25 ? 13.977 -15.516 -13.453 1 92.19 25 GLU B O 1
ATOM 1408 N N . PHE B 1 26 ? 14.211 -13.305 -13.219 1 92.5 26 PHE B N 1
ATOM 1409 C CA . PHE B 1 26 ? 15.203 -13.469 -12.164 1 92.5 26 PHE B CA 1
ATOM 1410 C C . PHE B 1 26 ? 14.586 -14.141 -10.945 1 92.5 26 PHE B C 1
ATOM 1412 O O . PHE B 1 26 ? 15.141 -15.102 -10.414 1 92.5 26 PHE B O 1
ATOM 1419 N N . LEU B 1 27 ? 13.414 -13.711 -10.555 1 95.56 27 LEU B N 1
ATOM 1420 C CA . LEU B 1 27 ? 12.75 -14.281 -9.391 1 95.56 27 LEU B CA 1
ATOM 1421 C C . LEU B 1 27 ? 12.438 -15.758 -9.609 1 95.56 27 LEU B C 1
ATOM 1423 O O . LEU B 1 27 ? 12.555 -16.562 -8.688 1 95.56 27 LEU B O 1
ATOM 1427 N N . ASP B 1 28 ? 12.094 -16.125 -10.773 1 96.38 28 ASP B N 1
ATOM 1428 C CA . ASP B 1 28 ? 11.773 -17.516 -11.109 1 96.38 28 ASP B CA 1
ATOM 1429 C C . ASP B 1 28 ? 13.031 -18.391 -11.102 1 96.38 28 ASP B C 1
ATOM 1431 O O . ASP B 1 28 ? 12.945 -19.609 -11.039 1 96.38 28 ASP B O 1
ATOM 1435 N N . SER B 1 29 ? 14.164 -17.781 -11.25 1 93.25 29 SER B N 1
ATOM 1436 C CA . SER B 1 29 ? 15.406 -18.531 -11.281 1 93.25 29 SER B CA 1
ATOM 1437 C C . SER B 1 29 ? 15.922 -18.797 -9.867 1 93.25 29 SER B C 1
ATOM 1439 O O . SER B 1 29 ? 16.844 -19.609 -9.688 1 93.25 29 SER B O 1
ATOM 1441 N N . GLN B 1 30 ? 15.344 -18.141 -8.945 1 93.12 30 GLN B N 1
ATOM 1442 C CA . GLN B 1 30 ? 15.766 -18.281 -7.555 1 93.12 30 GLN B CA 1
ATOM 1443 C C . GLN B 1 30 ? 14.867 -19.266 -6.805 1 93.12 30 GLN B C 1
ATOM 1445 O O . GLN B 1 30 ? 13.68 -19.391 -7.117 1 93.12 30 GLN B O 1
ATOM 1450 N N . LYS B 1 31 ? 15.555 -19.922 -5.859 1 95.31 31 LYS B N 1
ATOM 1451 C CA . LYS B 1 31 ? 14.727 -20.688 -4.934 1 95.31 31 LYS B CA 1
ATOM 1452 C C . LYS B 1 31 ? 13.914 -19.781 -4.023 1 95.31 31 LYS B C 1
ATOM 1454 O O . LYS B 1 31 ? 14.461 -18.828 -3.439 1 95.31 31 LYS B O 1
ATOM 1459 N N . SER B 1 32 ? 12.594 -20.078 -3.902 1 97.38 32 SER B N 1
ATOM 1460 C CA . SER B 1 32 ? 11.742 -19.266 -3.037 1 97.38 32 SER B CA 1
ATOM 1461 C C . SER B 1 32 ? 11.609 -19.891 -1.652 1 97.38 32 SER B C 1
ATOM 1463 O O . SER B 1 32 ? 11.758 -21.109 -1.496 1 97.38 32 SER B O 1
ATOM 1465 N N . PRO B 1 33 ? 11.336 -19.141 -0.632 1 98.25 33 PRO B N 1
ATOM 1466 C CA . PRO B 1 33 ? 11.336 -19.609 0.755 1 98.25 33 PRO B CA 1
ATOM 1467 C C . PRO B 1 33 ? 10.375 -20.766 0.983 1 98.25 33 PRO B C 1
ATOM 1469 O O . PRO B 1 33 ? 10.609 -21.625 1.849 1 98.25 33 PRO B O 1
ATOM 1472 N N . HIS B 1 34 ? 9.305 -20.812 0.287 1 98.38 34 HIS B N 1
ATOM 1473 C CA . HIS B 1 34 ? 8.297 -21.828 0.555 1 98.38 34 HIS B CA 1
ATOM 1474 C C . HIS B 1 34 ? 8.039 -22.688 -0.679 1 98.38 34 HIS B C 1
ATOM 1476 O O . HIS B 1 34 ? 6.98 -23.312 -0.804 1 98.38 34 HIS B O 1
ATOM 1482 N N . ASP B 1 35 ? 8.93 -22.578 -1.593 1 97.81 35 ASP B N 1
ATOM 1483 C CA . ASP B 1 35 ? 8.961 -23.406 -2.795 1 97.81 35 ASP B CA 1
ATOM 1484 C C . ASP B 1 35 ? 7.812 -23.062 -3.732 1 97.81 35 ASP B C 1
ATOM 1486 O O . ASP B 1 35 ? 7.273 -23.922 -4.418 1 97.81 35 ASP B O 1
ATOM 1490 N N . GLY B 1 36 ? 7.352 -21.812 -3.652 1 98.44 36 GLY B N 1
ATOM 1491 C CA . GLY B 1 36 ? 6.359 -21.297 -4.578 1 98.44 36 GLY B CA 1
ATOM 1492 C C . GLY B 1 36 ? 6.949 -20.375 -5.625 1 98.44 36 GLY B C 1
ATOM 1493 O O . GLY B 1 36 ? 8.102 -20.531 -6.027 1 98.44 36 GLY B O 1
ATOM 1494 N N . GLN B 1 37 ? 6.109 -19.531 -6.207 1 98.44 37 GLN B N 1
ATOM 1495 C CA . GLN B 1 37 ? 6.516 -18.531 -7.188 1 98.44 37 GLN B CA 1
ATOM 1496 C C . GLN B 1 37 ? 6.348 -17.125 -6.633 1 98.44 37 GLN B C 1
ATOM 1498 O O . GLN B 1 37 ? 5.297 -16.797 -6.078 1 98.44 37 GLN B O 1
ATOM 1503 N N . ILE B 1 38 ? 7.402 -16.297 -6.797 1 98.69 38 ILE B N 1
ATOM 1504 C CA . ILE B 1 38 ? 7.359 -14.953 -6.23 1 98.69 38 ILE B CA 1
ATOM 1505 C C . ILE B 1 38 ? 7.082 -13.93 -7.336 1 98.69 38 ILE B C 1
ATOM 1507 O O . ILE B 1 38 ? 7.637 -14.031 -8.43 1 98.69 38 ILE B O 1
ATOM 1511 N N . ARG B 1 39 ? 6.184 -13.094 -7.051 1 98.56 39 ARG B N 1
ATOM 1512 C CA . ARG B 1 39 ? 6.023 -11.852 -7.793 1 98.56 39 ARG B CA 1
ATOM 1513 C C . ARG B 1 39 ? 6.223 -10.641 -6.887 1 98.56 39 ARG B C 1
ATOM 1515 O O . ARG B 1 39 ? 5.992 -10.719 -5.68 1 98.56 39 ARG B O 1
ATOM 1522 N N . MET B 1 40 ? 6.629 -9.562 -7.504 1 97.12 40 MET B N 1
ATOM 1523 C CA . MET B 1 40 ? 6.961 -8.352 -6.762 1 97.12 40 MET B CA 1
ATOM 1524 C C . MET B 1 40 ? 5.914 -7.266 -6.984 1 97.12 40 MET B C 1
ATOM 1526 O O . MET B 1 40 ? 5.473 -7.051 -8.117 1 97.12 40 MET B O 1
ATOM 1530 N N . THR B 1 41 ? 5.41 -6.648 -5.922 1 94.75 41 THR B N 1
ATOM 1531 C CA . THR B 1 41 ? 4.707 -5.371 -5.953 1 94.75 41 THR B CA 1
ATOM 1532 C C . THR B 1 41 ? 5.625 -4.238 -5.5 1 94.75 41 THR B C 1
ATOM 1534 O O . THR B 1 41 ? 6.809 -4.461 -5.238 1 94.75 41 THR B O 1
ATOM 1537 N N . ASP B 1 42 ? 5.133 -3.049 -5.465 1 88.06 42 ASP B N 1
ATOM 1538 C CA . ASP B 1 42 ? 5.93 -1.911 -5.02 1 88.06 42 ASP B CA 1
ATOM 1539 C C . ASP B 1 42 ? 6.453 -2.129 -3.602 1 88.06 42 ASP B C 1
ATOM 1541 O O . ASP B 1 42 ? 7.543 -1.667 -3.256 1 88.06 42 ASP B O 1
ATOM 1545 N N . THR B 1 43 ? 5.645 -2.938 -2.861 1 89.62 43 THR B N 1
ATOM 1546 C CA . THR B 1 43 ? 5.988 -2.971 -1.444 1 89.62 43 THR B CA 1
ATOM 1547 C C . THR B 1 43 ? 6.238 -4.406 -0.982 1 89.62 43 THR B C 1
ATOM 1549 O O . THR B 1 43 ? 6.777 -4.629 0.103 1 89.62 43 THR B O 1
ATOM 1552 N N . HIS B 1 44 ? 5.848 -5.375 -1.796 1 96.25 44 HIS B N 1
ATOM 1553 C CA . HIS B 1 44 ? 5.887 -6.738 -1.276 1 96.25 44 HIS B CA 1
ATOM 1554 C C . HIS B 1 44 ? 6.441 -7.711 -2.314 1 96.25 44 HIS B C 1
ATOM 1556 O O . HIS B 1 44 ? 6.32 -7.469 -3.52 1 96.25 44 HIS B O 1
ATOM 1562 N N . HIS B 1 45 ? 7.07 -8.727 -1.767 1 97.88 45 HIS B N 1
ATOM 1563 C CA . HIS B 1 45 ? 7.129 -10.016 -2.434 1 97.88 45 HIS B CA 1
ATOM 1564 C C . HIS B 1 45 ? 5.922 -10.883 -2.074 1 97.88 45 HIS B C 1
ATOM 1566 O O . HIS B 1 45 ? 5.652 -11.117 -0.894 1 97.88 45 HIS B O 1
ATOM 1572 N N . LEU B 1 46 ? 5.25 -11.359 -3.047 1 98.88 46 LEU B N 1
ATOM 1573 C CA . LEU B 1 46 ? 4.125 -12.273 -2.869 1 98.88 46 LEU B CA 1
ATOM 1574 C C . LEU B 1 46 ? 4.441 -13.648 -3.438 1 98.88 46 LEU B C 1
ATOM 1576 O O . LEU B 1 46 ? 4.57 -13.812 -4.652 1 98.88 46 LEU B O 1
ATOM 1580 N N . GLU B 1 47 ? 4.566 -14.586 -2.555 1 98.88 47 GLU B N 1
ATOM 1581 C CA . GLU B 1 47 ? 4.848 -15.945 -2.99 1 98.88 47 GLU B CA 1
ATOM 1582 C C . GLU B 1 47 ? 3.574 -16.781 -3.035 1 98.88 47 GLU B C 1
ATOM 1584 O O . GLU B 1 47 ? 2.902 -16.953 -2.018 1 98.88 47 GLU B O 1
ATOM 1589 N N . LEU B 1 48 ? 3.309 -17.328 -4.117 1 98.94 48 LEU B N 1
ATOM 1590 C CA . LEU B 1 48 ? 2.129 -18.156 -4.336 1 98.94 48 LEU B CA 1
ATOM 1591 C C . LEU B 1 48 ? 2.475 -19.641 -4.219 1 98.94 48 LEU B C 1
ATOM 1593 O O . LEU B 1 48 ? 3.408 -20.125 -4.867 1 98.94 48 LEU B O 1
ATOM 1597 N N . VAL B 1 49 ? 1.778 -20.359 -3.387 1 98.75 49 VAL B N 1
ATOM 1598 C CA . VAL B 1 49 ? 1.837 -21.812 -3.264 1 98.75 49 VAL B CA 1
ATOM 1599 C C . VAL B 1 49 ? 0.437 -22.406 -3.418 1 98.75 49 VAL B C 1
ATOM 1601 O O . VAL B 1 49 ? -0.496 -21.984 -2.725 1 98.75 49 VAL B O 1
ATOM 1604 N N . ILE B 1 50 ? 0.267 -23.281 -4.324 1 98.19 50 ILE B N 1
ATOM 1605 C CA . ILE B 1 50 ? -0.996 -23.984 -4.523 1 98.19 50 ILE B CA 1
ATOM 1606 C C . ILE B 1 50 ? -0.802 -25.469 -4.281 1 98.19 50 ILE B C 1
ATOM 1608 O O . ILE B 1 50 ? 0.09 -26.094 -4.863 1 98.19 50 ILE B O 1
ATOM 1612 N N . LYS B 1 51 ? -1.537 -26 -3.4 1 96.81 51 LYS B N 1
ATOM 1613 C CA . LYS B 1 51 ? -1.603 -27.422 -3.123 1 96.81 51 LYS B CA 1
ATOM 1614 C C . LYS B 1 51 ? -3.037 -27.938 -3.209 1 96.81 51 LYS B C 1
ATOM 1616 O O . LYS B 1 51 ? -3.859 -27.656 -2.338 1 96.81 51 LYS B O 1
ATOM 1621 N N . ASP B 1 52 ? -3.271 -28.766 -4.305 1 94.5 52 ASP B N 1
ATOM 1622 C CA . ASP B 1 52 ? -4.625 -29.219 -4.598 1 94.5 52 ASP B CA 1
ATOM 1623 C C . ASP B 1 52 ? -5.574 -28.047 -4.777 1 94.5 52 ASP B C 1
ATOM 1625 O O . ASP B 1 52 ? -5.438 -27.266 -5.727 1 94.5 52 ASP B O 1
ATOM 1629 N N . LYS B 1 53 ? -6.461 -27.812 -3.799 1 96.19 53 LYS B N 1
ATOM 1630 C CA . LYS B 1 53 ? -7.461 -26.75 -3.943 1 96.19 53 LYS B CA 1
ATOM 1631 C C . LYS B 1 53 ? -7.156 -25.578 -3.018 1 96.19 53 LYS B C 1
ATOM 1633 O O . LYS B 1 53 ? -7.887 -24.578 -3.008 1 96.19 53 LYS B O 1
ATOM 1638 N N . ASP B 1 54 ? -6.016 -25.703 -2.33 1 98.31 54 ASP B N 1
ATOM 1639 C CA . ASP B 1 54 ? -5.648 -24.672 -1.362 1 98.31 54 ASP B CA 1
ATOM 1640 C C . ASP B 1 54 ? -4.664 -23.672 -1.969 1 98.31 54 ASP B C 1
ATOM 1642 O O . ASP B 1 54 ? -3.639 -24.078 -2.531 1 98.31 54 ASP B O 1
ATOM 1646 N N . ILE B 1 55 ? -5.004 -22.453 -1.836 1 98.81 55 ILE B N 1
ATOM 1647 C CA . ILE B 1 55 ? -4.125 -21.375 -2.26 1 98.81 55 ILE B CA 1
ATOM 1648 C C . ILE B 1 55 ? -3.543 -20.672 -1.034 1 98.81 55 ILE B C 1
ATOM 1650 O O . ILE B 1 55 ? -4.281 -20.281 -0.123 1 9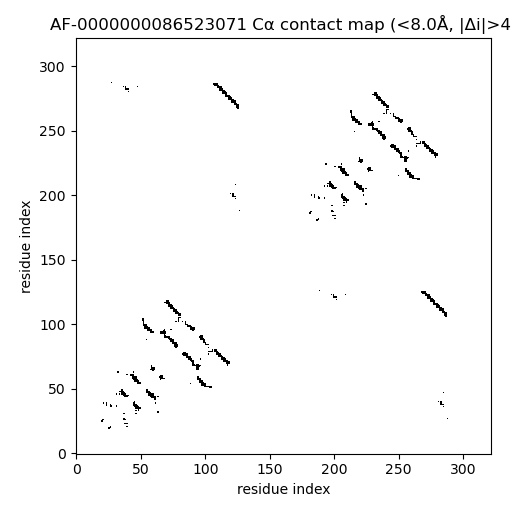8.81 55 ILE B O 1
ATOM 1654 N N . THR B 1 56 ? -2.236 -20.547 -0.987 1 98.81 56 THR B N 1
ATOM 1655 C CA . THR B 1 56 ? -1.545 -19.75 0.022 1 98.81 56 THR B CA 1
ATOM 1656 C C . THR B 1 56 ? -0.651 -18.703 -0.634 1 98.81 56 THR B C 1
ATOM 1658 O O . THR B 1 56 ? 0.125 -19.016 -1.539 1 98.81 56 THR B O 1
ATOM 1661 N N . VAL B 1 57 ? -0.819 -17.5 -0.237 1 98.94 57 VAL B N 1
ATOM 1662 C CA . VAL B 1 57 ? 0.103 -16.422 -0.599 1 98.94 57 VAL B CA 1
ATOM 1663 C C . VAL B 1 57 ? 0.879 -15.969 0.636 1 98.94 57 VAL B C 1
ATOM 1665 O O . VAL B 1 57 ? 0.284 -15.555 1.633 1 98.94 57 VAL B O 1
ATOM 1668 N N . TYR B 1 58 ? 2.152 -16.062 0.579 1 98.94 58 TYR B N 1
ATOM 1669 C CA . TYR B 1 58 ? 3.031 -15.523 1.607 1 98.94 58 TYR B CA 1
ATOM 1670 C C . TYR B 1 58 ? 3.373 -14.07 1.319 1 98.94 58 TYR B C 1
ATOM 1672 O O . TYR B 1 58 ? 3.939 -13.75 0.27 1 98.94 58 TYR B O 1
ATOM 1680 N N . VAL B 1 59 ? 3.02 -13.227 2.264 1 98.88 59 VAL B N 1
ATOM 1681 C CA . VAL B 1 59 ? 3.297 -11.797 2.156 1 98.88 59 VAL B CA 1
ATOM 1682 C C . VAL B 1 59 ? 4.645 -11.484 2.799 1 98.88 59 VAL B C 1
ATOM 1684 O O . VAL B 1 59 ? 4.84 -11.719 3.994 1 98.88 59 VAL B O 1
ATOM 1687 N N . MET B 1 60 ? 5.617 -10.945 1.999 1 98.38 60 MET B N 1
ATOM 1688 C CA . MET B 1 60 ? 6.965 -10.664 2.482 1 98.38 60 MET B CA 1
ATOM 1689 C C . MET B 1 60 ? 7.461 -9.32 1.962 1 98.38 60 MET B C 1
ATOM 1691 O O . MET B 1 60 ? 6.926 -8.797 0.983 1 98.38 60 MET B O 1
ATOM 1695 N N . ASN B 1 61 ? 8.438 -8.758 2.693 1 96 61 ASN B N 1
ATOM 1696 C CA . ASN B 1 61 ? 9.117 -7.625 2.084 1 96 61 ASN B CA 1
ATOM 1697 C C . ASN B 1 61 ? 10.109 -8.07 1.013 1 96 61 ASN B C 1
ATOM 1699 O O . ASN B 1 61 ? 10.211 -9.266 0.718 1 96 61 ASN B O 1
ATOM 1703 N N . HIS B 1 62 ? 10.852 -7.172 0.451 1 94.44 62 HIS B N 1
ATOM 1704 C CA . HIS B 1 62 ? 11.695 -7.484 -0.692 1 94.44 62 HIS B CA 1
ATOM 1705 C C . HIS B 1 62 ? 12.914 -8.305 -0.267 1 94.44 62 HIS B C 1
ATOM 1707 O O . HIS B 1 62 ? 13.617 -8.867 -1.111 1 94.44 62 HIS B O 1
ATOM 1713 N N . ALA B 1 63 ? 13.156 -8.469 1.038 1 94.56 63 ALA B N 1
ATOM 1714 C CA . ALA B 1 63 ? 14.203 -9.336 1.581 1 94.56 63 ALA B CA 1
ATOM 1715 C C . ALA B 1 63 ? 13.641 -10.711 1.94 1 94.56 63 ALA B C 1
ATOM 1717 O O . ALA B 1 63 ? 14.305 -11.508 2.602 1 94.56 63 ALA B O 1
ATOM 1718 N N . ASN B 1 64 ? 12.352 -10.898 1.685 1 97.12 64 ASN B N 1
ATOM 1719 C CA . ASN B 1 64 ? 11.648 -12.148 1.949 1 97.12 64 ASN B CA 1
ATOM 1720 C C . ASN B 1 64 ? 11.406 -12.352 3.441 1 97.12 64 ASN B C 1
ATOM 1722 O O . ASN B 1 64 ? 11.414 -13.484 3.93 1 97.12 64 ASN B O 1
ATOM 1726 N N . GLU B 1 65 ? 11.297 -11.242 4.113 1 97.75 65 GLU B N 1
ATOM 1727 C CA . GLU B 1 65 ? 10.859 -11.305 5.504 1 97.75 65 GLU B CA 1
ATOM 1728 C C . GLU B 1 65 ? 9.344 -11.148 5.613 1 97.75 65 GLU B C 1
ATOM 1730 O O . GLU B 1 65 ? 8.75 -10.336 4.906 1 97.75 65 GLU B O 1
ATOM 1735 N N . ALA B 1 66 ? 8.781 -11.859 6.562 1 98.5 66 ALA B N 1
ATOM 1736 C CA . ALA B 1 66 ? 7.328 -11.891 6.723 1 98.5 66 ALA B CA 1
ATOM 1737 C C . ALA B 1 66 ? 6.785 -10.5 7.047 1 98.5 66 ALA B C 1
ATOM 1739 O O . ALA B 1 66 ? 7.379 -9.766 7.832 1 98.5 66 ALA B O 1
ATOM 1740 N N . GLN B 1 67 ? 5.746 -10.141 6.355 1 97.88 67 GLN B N 1
ATOM 1741 C CA . GLN B 1 67 ? 4.965 -8.938 6.633 1 97.88 67 GLN B CA 1
ATOM 1742 C C . GLN B 1 67 ? 3.523 -9.289 6.996 1 97.88 67 GLN B C 1
ATOM 1744 O O . GLN B 1 67 ? 2.957 -10.242 6.453 1 97.88 67 GLN B O 1
ATOM 1749 N N . PRO B 1 68 ? 2.887 -8.555 7.895 1 97.62 68 PRO B N 1
ATOM 1750 C CA . PRO B 1 68 ? 1.514 -8.883 8.289 1 97.62 68 PRO B CA 1
ATOM 1751 C C . PRO B 1 68 ? 0.536 -8.82 7.113 1 97.62 68 PRO B C 1
ATOM 1753 O O . PRO B 1 68 ? 0.655 -7.953 6.246 1 97.62 68 PRO B O 1
ATOM 1756 N N . SER B 1 69 ? -0.387 -9.742 7.086 1 98.5 69 SER B N 1
ATOM 1757 C CA . SER B 1 69 ? -1.435 -9.766 6.074 1 98.5 69 SER B CA 1
ATOM 1758 C C . SER B 1 69 ? -2.727 -9.148 6.594 1 98.5 69 SER B C 1
ATOM 1760 O O . SER B 1 69 ? -3.666 -8.922 5.828 1 98.5 69 SER B O 1
ATOM 1762 N N . ALA B 1 70 ? -2.678 -8.836 7.887 1 97.88 70 ALA B N 1
ATOM 1763 C CA . ALA B 1 70 ? -3.896 -8.305 8.492 1 97.88 70 ALA B CA 1
ATOM 1764 C C . ALA B 1 70 ? -4.383 -7.062 7.754 1 97.88 70 ALA B C 1
ATOM 1766 O O . ALA B 1 70 ? -3.596 -6.164 7.449 1 97.88 70 ALA B O 1
ATOM 1767 N N . GLY B 1 71 ? -5.684 -7.055 7.434 1 97.38 71 GLY B N 1
ATOM 1768 C CA . GLY B 1 71 ? -6.305 -5.902 6.801 1 97.38 71 GLY B CA 1
ATOM 1769 C C . GLY B 1 71 ? -6.215 -5.938 5.285 1 97.38 71 GLY B C 1
ATOM 1770 O O . GLY B 1 71 ? -6.875 -5.152 4.602 1 97.38 71 GLY B O 1
ATOM 1771 N N . MET B 1 72 ? -5.422 -6.816 4.773 1 98.25 72 MET B N 1
ATOM 1772 C CA . MET B 1 72 ? -5.352 -6.973 3.324 1 98.25 72 MET B CA 1
ATOM 1773 C C . MET B 1 72 ? -6.574 -7.715 2.797 1 98.25 72 MET B C 1
ATOM 1775 O O . MET 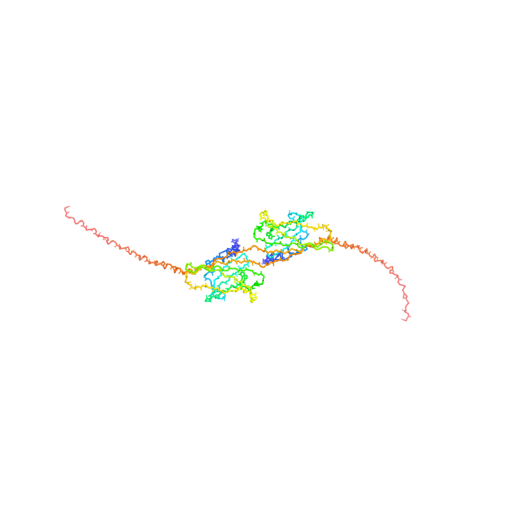B 1 72 ? -7.199 -8.484 3.527 1 98.25 72 MET B O 1
ATOM 1779 N N . THR B 1 73 ? -6.945 -7.449 1.567 1 98.31 73 THR B N 1
ATOM 1780 C CA . THR B 1 73 ? -7.898 -8.258 0.812 1 98.31 73 THR B CA 1
ATOM 1781 C C . THR B 1 73 ? -7.277 -8.742 -0.496 1 98.31 73 THR B C 1
ATOM 1783 O O . THR B 1 73 ? -6.426 -8.062 -1.074 1 98.31 73 THR B O 1
ATOM 1786 N N . ALA B 1 74 ? -7.73 -9.938 -0.838 1 98.88 74 ALA B N 1
ATOM 1787 C CA . ALA B 1 74 ? -7.145 -10.469 -2.066 1 98.88 74 ALA B CA 1
ATOM 1788 C C . ALA B 1 74 ? -8.102 -11.445 -2.75 1 98.88 74 ALA B C 1
ATOM 1790 O O . ALA B 1 74 ? -8.898 -12.117 -2.086 1 98.88 74 ALA B O 1
ATOM 1791 N N . THR B 1 75 ? -7.984 -11.477 -4.078 1 98.94 75 THR B N 1
ATOM 1792 C CA . THR B 1 75 ? -8.688 -12.445 -4.922 1 98.94 75 THR B CA 1
ATOM 1793 C C . THR B 1 75 ? -7.73 -13.062 -5.938 1 98.94 75 THR B C 1
ATOM 1795 O O . THR B 1 75 ? -6.988 -12.352 -6.617 1 98.94 75 THR B O 1
ATOM 1798 N N . ALA B 1 76 ? -7.762 -14.32 -5.957 1 98.88 76 ALA B N 1
ATOM 1799 C CA . ALA B 1 76 ? -7.016 -15.062 -6.973 1 98.88 76 ALA B CA 1
ATOM 1800 C C . ALA B 1 76 ? -7.941 -15.555 -8.078 1 98.88 76 ALA B C 1
ATOM 1802 O O . ALA B 1 76 ? -8.938 -16.234 -7.805 1 98.88 76 ALA B O 1
ATOM 1803 N N . THR B 1 77 ? -7.668 -15.211 -9.273 1 98.88 77 THR B N 1
ATOM 1804 C CA . THR B 1 77 ? -8.305 -15.805 -10.445 1 98.88 77 THR B CA 1
ATOM 1805 C C . THR B 1 77 ? -7.43 -16.906 -11.023 1 98.88 77 THR B C 1
ATOM 1807 O O . THR B 1 77 ? -6.359 -16.641 -11.57 1 98.88 77 THR B O 1
ATOM 1810 N N . VAL B 1 78 ? -7.961 -18.094 -10.93 1 98.56 78 VAL B N 1
ATOM 1811 C CA . VAL B 1 78 ? -7.223 -19.266 -11.375 1 98.56 78 VAL B CA 1
ATOM 1812 C C . VAL B 1 78 ? -7.711 -19.688 -12.758 1 98.56 78 VAL B C 1
ATOM 1814 O O . VAL B 1 78 ? -8.906 -19.938 -12.953 1 98.56 78 VAL B O 1
ATOM 1817 N N . LEU B 1 79 ? -6.801 -19.688 -13.648 1 97.5 79 LEU B N 1
ATOM 1818 C CA . LEU B 1 79 ? -7.07 -20.156 -15 1 97.5 79 LEU B CA 1
ATOM 1819 C C . LEU B 1 79 ? -6.426 -21.516 -15.242 1 97.5 79 LEU B C 1
ATOM 1821 O O . LEU B 1 79 ? -5.203 -21.625 -15.336 1 97.5 79 LEU B O 1
ATOM 1825 N N . SER B 1 80 ? -7.223 -22.422 -15.328 1 93.44 80 SER B N 1
ATOM 1826 C CA . SER B 1 80 ? -6.785 -23.797 -15.562 1 93.44 80 SER B CA 1
ATOM 1827 C C . SER B 1 80 ? -7.566 -24.438 -16.703 1 93.44 80 SER B C 1
ATOM 1829 O O . SER B 1 80 ? -8.758 -24.719 -16.562 1 93.44 80 SER B O 1
ATOM 1831 N N . GLY B 1 81 ? -6.836 -24.75 -17.781 1 87.06 81 GLY B N 1
ATOM 1832 C CA . GLY B 1 81 ? -7.566 -25.156 -18.969 1 87.06 81 GLY B CA 1
ATOM 1833 C C . GLY B 1 81 ? -8.562 -24.125 -19.453 1 87.06 81 GLY B C 1
ATOM 1834 O O . GLY B 1 81 ? -8.211 -22.953 -19.656 1 87.06 81 GLY B O 1
ATOM 1835 N N . GLU B 1 82 ? -9.891 -24.594 -19.562 1 88.94 82 GLU B N 1
ATOM 1836 C CA . GLU B 1 82 ? -10.93 -23.688 -20.047 1 88.94 82 GLU B CA 1
ATOM 1837 C C . GLU B 1 82 ? -11.742 -23.109 -18.906 1 88.94 82 GLU B C 1
ATOM 1839 O O . GLU B 1 82 ? -12.734 -22.406 -19.125 1 88.94 82 GLU B O 1
ATOM 1844 N N . THR B 1 83 ? -11.211 -23.359 -17.719 1 93.25 83 THR B N 1
ATOM 1845 C CA . THR B 1 83 ? -12.023 -22.953 -16.578 1 93.25 83 THR B CA 1
ATOM 1846 C C . THR B 1 83 ? -11.398 -21.766 -15.852 1 93.25 83 THR B C 1
ATOM 1848 O O . THR B 1 83 ? -10.172 -21.688 -15.703 1 93.25 83 THR B O 1
ATOM 1851 N N . LYS B 1 84 ? -12.188 -20.844 -15.516 1 97.12 84 LYS B N 1
ATOM 1852 C CA . LYS B 1 84 ? -11.82 -19.703 -14.688 1 97.12 84 LYS B CA 1
ATOM 1853 C C . LYS B 1 84 ? -12.523 -19.75 -13.336 1 97.12 84 LYS B C 1
ATOM 1855 O O . LYS B 1 84 ? -13.75 -19.875 -13.273 1 97.12 84 LYS B O 1
ATOM 1860 N N . THR B 1 85 ? -11.75 -19.734 -12.25 1 97.94 85 THR B N 1
ATOM 1861 C CA . THR B 1 85 ? -12.312 -19.75 -10.906 1 97.94 85 THR B CA 1
ATOM 1862 C C . THR B 1 85 ? -11.773 -18.594 -10.078 1 97.94 85 THR B C 1
ATOM 1864 O O . THR B 1 85 ? -10.562 -18.359 -10.039 1 97.94 85 THR B O 1
ATOM 1867 N N . GLU B 1 86 ? -12.625 -17.812 -9.484 1 98.69 86 GLU B N 1
ATOM 1868 C CA . GLU B 1 86 ? -12.227 -16.781 -8.539 1 98.69 86 GLU B CA 1
ATOM 1869 C C . GLU B 1 86 ? -12.258 -17.297 -7.105 1 98.69 86 GLU B C 1
ATOM 1871 O O . GLU B 1 86 ? -13.242 -17.906 -6.68 1 98.69 86 GLU B O 1
ATOM 1876 N N . VAL B 1 87 ? -11.188 -17.109 -6.441 1 98.81 87 VAL B N 1
ATOM 1877 C CA . VAL B 1 87 ? -11.062 -17.531 -5.051 1 98.81 87 VAL B CA 1
ATOM 1878 C C . VAL B 1 87 ? -10.742 -16.328 -4.168 1 98.81 87 VAL B C 1
ATOM 1880 O O . VAL B 1 87 ? -9.711 -15.672 -4.355 1 98.81 87 VAL B O 1
ATOM 1883 N N . LYS B 1 88 ? -11.562 -16.016 -3.217 1 98.94 88 LYS B N 1
ATOM 1884 C CA . LYS B 1 88 ? -11.25 -15 -2.211 1 98.94 88 LYS B CA 1
ATOM 1885 C C . LYS B 1 88 ? -10.219 -15.523 -1.209 1 98.94 88 LYS B C 1
ATOM 1887 O O . LYS B 1 88 ? -10.328 -16.656 -0.734 1 98.94 88 LYS B O 1
ATOM 1892 N N . LEU B 1 89 ? -9.234 -14.711 -0.971 1 98.94 89 LEU B N 1
ATOM 1893 C CA . LEU B 1 89 ? -8.227 -15.055 0.019 1 98.94 89 LEU B CA 1
ATOM 1894 C C . LEU B 1 89 ? -8.383 -14.219 1.28 1 98.94 89 LEU B C 1
ATOM 1896 O O . LEU B 1 89 ? -8.594 -13 1.199 1 98.94 89 LEU B O 1
ATOM 1900 N N . GLU B 1 90 ? -8.25 -14.875 2.402 1 98.81 90 GLU B N 1
ATOM 1901 C CA . GLU B 1 90 ? -8.406 -14.188 3.68 1 98.81 90 GLU B CA 1
ATOM 1902 C C . GLU B 1 90 ? -7.102 -14.195 4.473 1 98.81 90 GLU B C 1
ATOM 1904 O O . GLU B 1 90 ? -6.367 -15.188 4.457 1 98.81 90 GLU B O 1
ATOM 1909 N N . PRO B 1 91 ? -6.922 -13.07 5.152 1 98.81 91 PRO B N 1
ATOM 1910 C CA . PRO B 1 91 ? -5.762 -13.094 6.047 1 98.81 91 PRO B CA 1
ATOM 1911 C C . PRO B 1 91 ? -5.828 -14.227 7.066 1 98.81 91 PRO B C 1
ATOM 1913 O O . PRO B 1 91 ? -6.906 -14.539 7.578 1 98.81 91 PRO B O 1
ATOM 1916 N N . ALA B 1 92 ? -4.773 -14.836 7.316 1 97.44 92 ALA B N 1
ATOM 1917 C CA . ALA B 1 92 ? -4.637 -15.891 8.312 1 97.44 92 ALA B CA 1
ATOM 1918 C C . ALA B 1 92 ? -3.42 -15.656 9.203 1 97.44 92 ALA B C 1
ATOM 1920 O O . ALA B 1 92 ? -3.238 -14.555 9.734 1 97.44 92 ALA B O 1
ATOM 1921 N N . GLU B 1 93 ? -2.471 -16.609 9.461 1 90.94 93 GLU B N 1
ATOM 1922 C CA . GLU B 1 93 ? -1.288 -16.406 10.297 1 90.94 93 GLU B CA 1
ATOM 1923 C C . GLU B 1 93 ? -0.582 -15.102 9.953 1 90.94 93 GLU B C 1
ATOM 1925 O O . GLU B 1 93 ? -0.969 -14.414 9.008 1 90.94 93 GLU B O 1
ATOM 1930 N N . GLU B 1 94 ? 0.466 -14.773 10.602 1 93.31 94 GLU B N 1
ATOM 1931 C CA . GLU B 1 94 ? 1.021 -13.422 10.633 1 93.31 94 GLU B CA 1
ATOM 1932 C C . GLU B 1 94 ? 1.167 -12.852 9.227 1 93.31 94 GLU B C 1
ATOM 1934 O O . GLU B 1 94 ? 0.853 -11.688 8.984 1 93.31 94 GLU B O 1
ATOM 1939 N N . ASN B 1 95 ? 1.471 -13.68 8.133 1 98.69 95 ASN B N 1
ATOM 1940 C CA . ASN B 1 95 ? 1.777 -13.102 6.828 1 98.69 95 ASN B CA 1
ATOM 1941 C C . ASN B 1 95 ? 1.1 -13.875 5.699 1 98.69 95 ASN B C 1
ATOM 1943 O O . ASN B 1 95 ? 1.565 -13.852 4.559 1 98.69 95 ASN B O 1
ATOM 1947 N N . LEU B 1 96 ? -0.008 -14.617 6.012 1 98.88 96 LEU B N 1
ATOM 1948 C CA . LEU B 1 96 ? -0.616 -15.492 5.012 1 98.88 96 LEU B CA 1
ATOM 1949 C C . LEU B 1 96 ? -1.939 -14.914 4.52 1 98.88 96 LEU B C 1
ATOM 1951 O O . LEU B 1 96 ? -2.717 -14.367 5.309 1 98.88 96 LEU B O 1
ATOM 1955 N N . LEU B 1 97 ? -2.168 -15.023 3.256 1 98.94 97 LEU B N 1
ATOM 1956 C CA . LEU B 1 97 ? -3.492 -14.992 2.646 1 98.94 97 LEU B CA 1
ATOM 1957 C C . LEU B 1 97 ? -3.889 -16.375 2.137 1 98.94 97 LEU B C 1
ATOM 1959 O O . LEU B 1 97 ? -3.146 -16.984 1.372 1 98.94 97 LEU B O 1
ATOM 1963 N N . LYS B 1 98 ? -5.047 -16.812 2.551 1 98.88 98 LYS B N 1
ATOM 1964 C CA . LYS B 1 98 ? -5.406 -18.188 2.232 1 98.88 98 LYS B CA 1
ATOM 1965 C C . LYS B 1 98 ? -6.832 -18.281 1.688 1 98.88 98 LYS B C 1
ATOM 1967 O O . LYS B 1 98 ? -7.703 -17.5 2.094 1 98.88 98 LYS B O 1
ATOM 1972 N N . GLY B 1 99 ? -7.035 -19.234 0.849 1 98.75 99 GLY B N 1
ATOM 1973 C CA . GLY B 1 99 ? -8.344 -19.578 0.311 1 98.75 99 GLY B CA 1
ATOM 1974 C C . GLY B 1 99 ? -8.367 -20.938 -0.354 1 98.75 99 GLY B C 1
ATOM 1975 O O . GLY B 1 99 ? -7.316 -21.531 -0.62 1 98.75 99 GLY B O 1
ATOM 1976 N N . THR B 1 100 ? -9.578 -21.469 -0.507 1 98.5 100 THR B N 1
ATOM 1977 C CA . THR B 1 100 ? -9.805 -22.734 -1.192 1 98.5 100 THR B CA 1
ATOM 1978 C C . THR B 1 100 ? -10.836 -22.562 -2.303 1 98.5 100 THR B C 1
ATOM 1980 O O . THR B 1 100 ? -11.852 -21.891 -2.115 1 98.5 100 THR B O 1
ATOM 1983 N N . GLY B 1 101 ? -10.508 -23.141 -3.398 1 97 101 GLY B N 1
ATOM 1984 C CA . GLY B 1 101 ? -11.43 -23.016 -4.52 1 97 101 GLY B CA 1
ATOM 1985 C C . GLY B 1 101 ? -11.633 -24.328 -5.273 1 97 101 GLY B C 1
ATOM 1986 O O . GLY B 1 101 ? -10.961 -25.312 -4.992 1 97 101 GLY B O 1
ATOM 1987 N N . ASP B 1 102 ? -12.656 -24.297 -6.188 1 95.62 102 ASP B N 1
ATOM 1988 C CA . ASP B 1 102 ? -12.969 -25.453 -7.012 1 95.62 102 ASP B CA 1
ATOM 1989 C C . ASP B 1 102 ? -12.297 -25.359 -8.383 1 95.62 102 ASP B C 1
ATOM 1991 O O . ASP B 1 102 ? -12.93 -24.953 -9.359 1 95.62 102 ASP B O 1
ATOM 1995 N N . PHE B 1 103 ? -11.047 -25.719 -8.398 1 96.31 103 PHE B N 1
ATOM 1996 C CA . PHE B 1 103 ? -10.258 -25.766 -9.625 1 96.31 103 PHE B CA 1
ATOM 1997 C C . PHE B 1 103 ? -9.383 -27.016 -9.664 1 96.31 103 PHE B C 1
ATOM 1999 O O . PHE B 1 103 ? -9.211 -27.688 -8.648 1 96.31 103 PHE B O 1
ATOM 2006 N N . LYS B 1 104 ? -8.883 -27.297 -10.844 1 93.44 104 LYS B N 1
ATOM 2007 C CA . LYS B 1 104 ? -7.906 -28.375 -11.023 1 93.44 104 LYS B CA 1
ATOM 2008 C C . LYS B 1 104 ? -6.523 -27.812 -11.344 1 93.44 104 LYS B C 1
ATOM 2010 O O . LYS B 1 104 ? -6.402 -26.859 -12.117 1 93.44 104 LYS B O 1
ATOM 2015 N N . THR B 1 105 ? -5.559 -28.391 -10.633 1 94 105 THR B N 1
ATOM 2016 C CA . THR B 1 105 ? -4.195 -27.969 -10.945 1 94 105 THR B CA 1
ATOM 2017 C C . THR B 1 105 ? -3.729 -28.578 -12.266 1 94 105 THR B C 1
ATOM 2019 O O . THR B 1 105 ? -4.059 -29.734 -12.578 1 94 105 THR B O 1
ATOM 2022 N N . SER B 1 106 ? -3.051 -27.828 -13.086 1 92.31 106 SER B N 1
ATOM 2023 C CA . SER B 1 106 ? -2.461 -28.266 -14.344 1 92.31 106 SER B CA 1
ATOM 2024 C C . SER B 1 106 ? -1.128 -27.578 -14.602 1 92.31 106 SER B C 1
ATOM 2026 O O . SER B 1 106 ? -0.821 -26.562 -13.977 1 92.31 106 SER B O 1
ATOM 2028 N N . GLU B 1 107 ? -0.361 -28.125 -15.477 1 91.12 107 GLU B N 1
ATOM 2029 C CA . GLU B 1 107 ? 0.957 -27.578 -15.797 1 91.12 107 GLU B CA 1
ATOM 2030 C C . GLU B 1 107 ? 0.843 -26.203 -16.469 1 91.12 107 GLU B C 1
ATOM 2032 O O . GLU B 1 107 ? 1.768 -25.391 -16.391 1 91.12 107 GLU B O 1
ATOM 2037 N N . ASP B 1 108 ? -0.28 -25.938 -17.062 1 94.06 108 ASP B N 1
ATOM 2038 C CA . ASP B 1 108 ? -0.438 -24.703 -17.812 1 94.06 108 ASP B CA 1
ATOM 2039 C C . ASP B 1 108 ? -1.223 -23.672 -17 1 94.06 108 ASP B C 1
ATOM 2041 O O . ASP B 1 108 ? -1.544 -22.594 -17.5 1 94.06 108 ASP B O 1
ATOM 2045 N N . MET B 1 109 ? -1.415 -23.953 -15.828 1 96.69 109 MET B N 1
ATOM 2046 C CA . MET B 1 109 ? -2.223 -23.094 -14.961 1 96.69 109 MET B CA 1
ATOM 2047 C C . MET B 1 109 ? -1.597 -21.703 -14.828 1 96.69 109 MET B C 1
ATOM 2049 O O . MET B 1 109 ? -0.378 -21.578 -14.695 1 96.69 109 MET B O 1
ATOM 2053 N N . LYS B 1 110 ? -2.502 -20.656 -14.836 1 98 110 LYS B N 1
ATOM 2054 C CA . LYS B 1 110 ? -2.152 -19.266 -14.57 1 98 110 LYS B CA 1
ATOM 2055 C C . LYS B 1 110 ? -2.971 -18.703 -13.414 1 98 110 LYS B C 1
ATOM 2057 O O . LYS B 1 110 ? -4.145 -19.047 -13.25 1 98 110 LYS B O 1
ATOM 2062 N N . VAL B 1 111 ? -2.32 -17.875 -12.648 1 98.75 111 VAL B N 1
ATOM 2063 C CA . VAL B 1 111 ? -3.039 -17.234 -11.555 1 98.75 111 VAL B CA 1
ATOM 2064 C C . VAL B 1 111 ? -2.85 -15.719 -11.641 1 98.75 111 VAL B C 1
ATOM 2066 O O . VAL B 1 111 ? -1.722 -15.234 -11.734 1 98.75 111 VAL B O 1
ATOM 2069 N N . VAL B 1 112 ? -3.955 -14.977 -11.648 1 98.88 112 VAL B N 1
ATOM 2070 C CA . VAL B 1 112 ? -3.953 -13.531 -11.477 1 98.88 112 VAL B CA 1
ATOM 2071 C C . VAL B 1 112 ? -4.371 -13.18 -10.047 1 98.88 112 VAL B C 1
ATOM 2073 O O . VAL B 1 112 ? -5.48 -13.508 -9.625 1 98.88 112 VAL B O 1
ATOM 2076 N N . LEU B 1 113 ? -3.441 -12.57 -9.328 1 98.94 113 LEU B N 1
ATOM 2077 C CA . LEU B 1 113 ? -3.695 -12.18 -7.945 1 98.94 113 LEU B CA 1
ATOM 2078 C C . LEU B 1 113 ? -3.951 -10.68 -7.848 1 98.94 113 LEU B C 1
ATOM 2080 O O . LEU B 1 113 ? -3.092 -9.875 -8.211 1 98.94 113 LEU B O 1
ATOM 2084 N N . SER B 1 114 ? -5.145 -10.328 -7.402 1 98.81 114 SER B N 1
ATOM 2085 C CA . SER B 1 114 ? -5.469 -8.961 -7.016 1 98.81 114 SER B CA 1
ATOM 2086 C C . SER B 1 114 ? -5.379 -8.781 -5.504 1 98.81 114 SER B C 1
ATOM 2088 O O . SER B 1 114 ? -6.062 -9.477 -4.746 1 98.81 114 SER B O 1
ATOM 2090 N N . VAL B 1 115 ? -4.582 -7.832 -5.09 1 98.75 115 VAL B N 1
ATOM 2091 C CA . VAL B 1 115 ? -4.371 -7.637 -3.658 1 98.75 115 VAL B CA 1
ATOM 2092 C C . VAL B 1 115 ? -4.559 -6.164 -3.303 1 98.75 115 VAL B C 1
ATOM 2094 O O . VAL B 1 115 ? -4.074 -5.281 -4.016 1 98.75 115 VAL B O 1
ATOM 2097 N N . THR B 1 116 ? -5.289 -5.91 -2.32 1 98.06 116 THR B N 1
ATOM 2098 C CA . THR B 1 116 ? -5.41 -4.586 -1.721 1 98.06 116 THR B CA 1
ATOM 2099 C C . THR B 1 116 ? -4.66 -4.523 -0.394 1 98.06 116 THR B C 1
ATOM 2101 O O . THR B 1 116 ? -4.969 -5.27 0.537 1 98.06 116 THR B O 1
ATOM 2104 N N . PRO B 1 117 ? -3.639 -3.623 -0.326 1 97.25 117 PRO B N 1
ATOM 2105 C CA . PRO B 1 117 ? -2.938 -3.486 0.953 1 97.25 117 PRO B CA 1
ATOM 2106 C C . PRO B 1 117 ? -3.848 -3 2.078 1 97.25 117 PRO B C 1
ATOM 2108 O O . PRO B 1 117 ? -4.949 -2.51 1.815 1 97.25 117 PRO B O 1
ATOM 2111 N N . ALA B 1 118 ? -3.412 -3.184 3.273 1 96.69 118 ALA B N 1
ATOM 2112 C 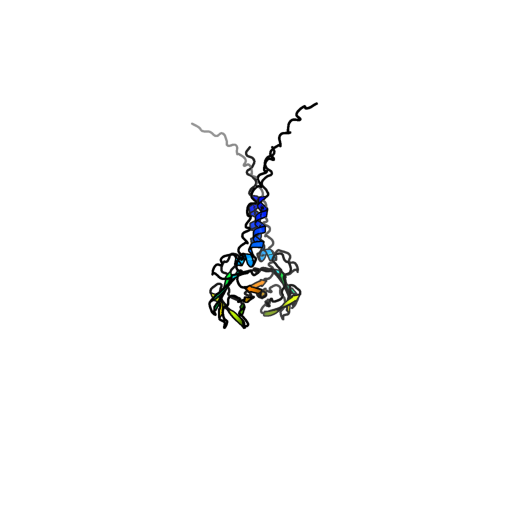CA . ALA B 1 118 ? -4.164 -2.787 4.461 1 96.69 118 ALA B CA 1
ATOM 2113 C C . ALA B 1 118 ? -4.348 -1.272 4.512 1 96.69 118 ALA B C 1
ATOM 2115 O O . ALA B 1 118 ? -3.49 -0.521 4.043 1 96.69 118 ALA B O 1
ATOM 2116 N N . PRO B 1 119 ? -5.461 -0.861 5.074 1 97.44 119 PRO B N 1
ATOM 2117 C CA . PRO B 1 119 ? -5.602 0.578 5.312 1 97.44 119 PRO B CA 1
ATOM 2118 C C . PRO B 1 119 ? -4.531 1.124 6.258 1 97.44 119 PRO B C 1
ATOM 2120 O O . PRO B 1 119 ? -4.016 0.388 7.105 1 97.44 119 PRO B O 1
ATOM 2123 N N . MET B 1 120 ? -4.203 2.361 6.082 1 97.44 120 MET B N 1
ATOM 2124 C CA . MET B 1 120 ? -3.311 3.09 6.977 1 97.44 120 MET B CA 1
ATOM 2125 C C . MET B 1 120 ? -4.004 4.32 7.551 1 97.44 120 MET B C 1
ATOM 2127 O O . MET B 1 120 ? -4.914 4.871 6.934 1 97.44 120 MET B O 1
ATOM 2131 N N . THR B 1 121 ? -3.5 4.684 8.734 1 98.38 121 THR B N 1
ATOM 2132 C CA . THR B 1 121 ? -4.074 5.848 9.406 1 98.38 121 THR B CA 1
ATOM 2133 C C . THR B 1 121 ? -2.986 6.855 9.766 1 98.38 121 THR B C 1
ATOM 2135 O O . THR B 1 121 ? -1.918 6.477 10.25 1 98.38 121 THR B O 1
ATOM 2138 N N . VAL B 1 122 ? -3.227 8.109 9.422 1 98.56 122 VAL B N 1
ATOM 2139 C CA . VAL B 1 122 ? -2.357 9.195 9.859 1 98.56 122 VAL B CA 1
ATOM 2140 C C . VAL B 1 122 ? -3.184 10.266 10.57 1 98.56 122 VAL B C 1
ATOM 2142 O O . VAL B 1 122 ? -4.391 10.375 10.344 1 98.56 122 VAL B O 1
ATOM 2145 N N . ARG B 1 123 ? -2.457 11.102 11.398 1 98.69 123 ARG B N 1
ATOM 2146 C CA . ARG B 1 123 ? -3.152 12.086 12.227 1 98.69 123 ARG B CA 1
ATOM 2147 C C . ARG B 1 123 ? -2.566 13.477 12.023 1 98.69 123 ARG B C 1
ATOM 2149 O O . ARG B 1 123 ? -1.349 13.656 12.086 1 98.69 123 ARG B O 1
ATOM 2156 N N . TYR B 1 124 ? -3.467 14.344 11.781 1 98.5 124 TYR B N 1
ATOM 2157 C CA . TYR B 1 124 ? -3.117 15.758 11.664 1 98.5 124 TYR B CA 1
ATOM 2158 C C . TYR B 1 124 ? -3.551 16.531 12.906 1 98.5 124 TYR B C 1
ATOM 2160 O O . TYR B 1 124 ? -4.746 16.656 13.172 1 98.5 124 TYR B O 1
ATOM 2168 N N . MET B 1 125 ? -2.57 17.016 13.57 1 97.62 125 MET B N 1
ATOM 2169 C CA . MET B 1 125 ? -2.781 17.844 14.758 1 97.62 125 MET B CA 1
ATOM 2170 C C . MET B 1 125 ? -2.527 19.312 14.453 1 97.62 125 MET B C 1
ATOM 2172 O O . MET B 1 125 ? -1.831 19.641 13.484 1 97.62 125 MET B O 1
ATOM 2176 N N . PRO B 1 126 ? -3.107 20.156 15.25 1 95.81 126 PRO B N 1
ATOM 2177 C CA . PRO B 1 126 ? -2.744 21.562 15.047 1 95.81 126 PRO B CA 1
ATOM 2178 C C . PRO B 1 126 ? -1.235 21.797 15.062 1 95.81 126 PRO B C 1
ATOM 2180 O O . PRO B 1 126 ? -0.519 21.141 15.836 1 95.81 126 PRO B O 1
ATOM 2183 N N . PHE B 1 127 ? -0.865 22.703 14.148 1 90.44 127 PHE B N 1
ATOM 2184 C CA . PHE B 1 127 ? 0.55 23.047 14.133 1 90.44 127 PHE B CA 1
ATOM 2185 C C . PHE B 1 127 ? 0.988 23.578 15.5 1 90.44 127 PHE B C 1
ATOM 2187 O O . PHE B 1 127 ? 0.256 24.328 16.141 1 90.44 127 PHE B O 1
ATOM 2194 N N . GLN B 1 128 ? 2.086 23 15.945 1 83.06 128 GLN B N 1
ATOM 2195 C CA . GLN B 1 128 ? 2.617 23.5 17.203 1 83.06 128 GLN B CA 1
ATOM 2196 C C . GLN B 1 128 ? 3.387 24.797 17 1 83.06 128 GLN B C 1
ATOM 2198 O O . GLN B 1 128 ? 4.121 24.953 16.031 1 83.06 128 GLN B O 1
ATOM 2203 N N . LYS B 1 129 ? 2.971 25.891 17.547 1 69.31 129 LYS B N 1
ATOM 2204 C CA . LYS B 1 129 ? 3.709 27.156 17.516 1 69.31 129 LYS B CA 1
ATOM 2205 C C . LYS B 1 129 ? 5.148 26.969 17.969 1 69.31 129 LYS B C 1
ATOM 2207 O O . LYS B 1 129 ? 5.402 26.266 18.969 1 69.31 129 LYS B O 1
ATOM 2212 N N . ALA B 1 130 ? 6.105 27.047 16.969 1 56.81 130 ALA B N 1
ATOM 2213 C CA . ALA B 1 130 ? 7.52 26.953 17.328 1 56.81 130 ALA B CA 1
ATOM 2214 C C . ALA B 1 130 ? 7.805 27.641 18.641 1 56.81 130 ALA B C 1
ATOM 2216 O O . ALA B 1 130 ? 7.363 28.781 18.875 1 56.81 130 ALA B O 1
ATOM 2217 N N . GLU B 1 131 ? 7.84 26.891 19.672 1 53.88 131 GLU B N 1
ATOM 2218 C CA . GLU B 1 131 ? 8.367 27.578 20.859 1 53.88 131 GLU B CA 1
ATOM 2219 C C . GLU B 1 131 ? 9.656 28.328 20.531 1 53.88 131 GLU B C 1
ATOM 2221 O O . GLU B 1 131 ? 10.562 27.766 19.906 1 53.88 131 GLU B O 1
ATOM 2226 N N . ALA B 1 132 ? 9.656 29.547 20.297 1 52.03 132 ALA B N 1
ATOM 2227 C CA . ALA B 1 132 ? 10.867 30.359 20.172 1 52.03 132 ALA B CA 1
ATOM 2228 C C . ALA B 1 132 ? 11.992 29.797 21.031 1 52.03 132 ALA B C 1
ATOM 2230 O O . ALA B 1 132 ? 11.773 29.453 22.203 1 52.03 132 ALA B O 1
ATOM 2231 N N . PRO B 1 133 ? 12.93 29.234 20.406 1 50.66 133 PRO B N 1
ATOM 2232 C CA . PRO B 1 133 ? 14.031 28.875 21.312 1 50.66 133 PRO B CA 1
ATOM 2233 C C . PRO B 1 133 ? 14.25 29.906 22.406 1 50.66 133 PRO B C 1
ATOM 2235 O O . PRO B 1 133 ? 14.203 31.109 22.156 1 50.66 133 PRO B O 1
ATOM 2238 N N . ALA B 1 134 ? 14.008 29.609 23.594 1 48.91 134 ALA B N 1
ATOM 2239 C CA . ALA B 1 134 ? 14.359 30.469 24.719 1 48.91 134 ALA B CA 1
ATOM 2240 C C . ALA B 1 134 ? 15.695 31.172 24.484 1 48.91 134 ALA B C 1
ATOM 2242 O O . ALA B 1 134 ? 16.672 30.547 24.047 1 48.91 134 ALA B O 1
ATOM 2243 N N . ALA B 1 135 ? 15.672 32.375 24.109 1 47.88 135 ALA B N 1
ATOM 2244 C CA . ALA B 1 135 ? 16.906 33.188 24.078 1 47.88 135 ALA B CA 1
ATOM 2245 C C . ALA B 1 135 ? 17.781 32.875 25.297 1 47.88 135 ALA B C 1
ATOM 2247 O O . ALA B 1 135 ? 17.328 33 26.438 1 47.88 135 ALA B O 1
ATOM 2248 N N . THR B 1 136 ? 18.609 31.891 25.266 1 47.31 136 THR B N 1
ATOM 2249 C CA . THR B 1 136 ? 19.625 31.781 26.312 1 47.31 136 THR B CA 1
ATOM 2250 C C . THR B 1 136 ? 20.312 33.125 26.516 1 47.31 136 THR B C 1
ATOM 2252 O O . THR B 1 136 ? 20.953 33.656 25.594 1 47.31 136 THR B O 1
ATOM 2255 N N . THR B 1 137 ? 19.688 34.156 27.156 1 45.78 137 THR B N 1
ATOM 2256 C CA . THR B 1 137 ? 20.359 35.375 27.594 1 45.78 137 THR B CA 1
ATOM 2257 C C . THR B 1 137 ? 21.672 35.031 28.297 1 45.78 137 THR B C 1
ATOM 2259 O O . THR B 1 137 ? 21.672 34.469 29.406 1 45.78 137 THR B O 1
ATOM 2262 N N . SER B 1 138 ? 22.656 34.375 27.719 1 44.03 138 SER B N 1
ATOM 2263 C CA . SER B 1 138 ? 23.953 34.344 28.375 1 44.03 138 SER B CA 1
ATOM 2264 C C . SER B 1 138 ? 24.516 35.719 28.625 1 44.03 138 SER B C 1
ATOM 2266 O O . SER B 1 138 ? 24.891 36.438 27.688 1 44.03 138 SER B O 1
ATOM 2268 N N . ALA B 1 139 ? 24 36.531 29.672 1 44.78 139 ALA B N 1
ATOM 2269 C CA . ALA B 1 139 ? 24.734 37.719 30.125 1 44.78 139 ALA B CA 1
ATOM 2270 C C . ALA B 1 139 ? 26.188 37.375 30.406 1 44.78 139 ALA B C 1
ATOM 2272 O O . ALA B 1 139 ? 26.5 36.406 31.094 1 44.78 139 ALA B O 1
ATOM 2273 N N . PRO B 1 140 ? 27.125 37.844 29.656 1 43.94 140 PRO B N 1
ATOM 2274 C CA . PRO B 1 140 ? 28.547 37.656 30 1 43.94 140 PRO B CA 1
ATOM 2275 C C . PRO B 1 140 ? 28.875 38.094 31.422 1 43.94 140 PRO B C 1
ATOM 2277 O O . PRO B 1 140 ? 28.281 39.031 31.938 1 43.94 140 PRO B O 1
ATOM 2280 N N . THR B 1 141 ? 29.094 37.188 32.344 1 44.88 141 THR B N 1
ATOM 2281 C CA . THR B 1 141 ? 29.594 37.469 33.688 1 44.88 141 THR B CA 1
ATOM 2282 C C . THR B 1 141 ? 30.812 38.406 33.625 1 44.88 141 THR B C 1
ATOM 2284 O O . THR B 1 141 ? 31.75 38.156 32.875 1 44.88 141 THR B O 1
ATOM 2287 N N . GLY B 1 142 ? 30.672 39.719 33.75 1 38.75 142 GLY B N 1
ATOM 2288 C CA . GLY B 1 142 ? 31.719 40.719 33.906 1 38.75 142 GLY B CA 1
ATOM 2289 C C . GLY B 1 142 ? 32.875 40.25 34.781 1 38.75 142 GLY B C 1
ATOM 2290 O O . GLY B 1 142 ? 32.656 39.469 35.688 1 38.75 142 GLY B O 1
ATOM 2291 N N . HIS B 1 143 ? 34.125 40.188 34.281 1 42.19 143 HIS B N 1
ATOM 2292 C CA . HIS B 1 143 ? 35.406 39.906 34.875 1 42.19 143 HIS B CA 1
ATOM 2293 C C . HIS B 1 143 ? 35.656 40.719 36.125 1 42.19 143 HIS B C 1
ATOM 2295 O O . HIS B 1 143 ? 35.531 41.938 36.094 1 42.19 143 HIS B O 1
ATOM 2301 N N . GLU B 1 144 ? 35.312 40.25 37.344 1 41.47 144 GLU B N 1
ATOM 2302 C CA . GLU B 1 144 ? 35.625 40.844 38.625 1 41.47 144 GLU B CA 1
ATOM 2303 C C . GLU B 1 144 ? 37.094 41.25 38.688 1 41.47 144 GLU B C 1
ATOM 2305 O O . GLU B 1 144 ? 38 40.406 38.469 1 41.47 144 GLU B O 1
ATOM 2310 N N . GLY B 1 145 ? 37.531 42.5 38.25 1 36.84 145 GLY B N 1
ATOM 2311 C CA . GLY B 1 145 ? 38.844 43.125 38.375 1 36.84 145 GLY B CA 1
ATOM 2312 C C . GLY B 1 145 ? 39.438 42.969 39.75 1 36.84 145 GLY B C 1
ATOM 2313 O O . GLY B 1 145 ? 38.75 43.188 40.781 1 36.84 145 GLY B O 1
ATOM 2314 N N . HIS B 1 146 ? 40.375 42.094 40 1 39.16 146 HIS B N 1
ATOM 2315 C CA . HIS B 1 146 ? 41.219 41.781 41.156 1 39.16 146 HIS B CA 1
ATOM 2316 C C . HIS B 1 146 ? 41.875 43.031 41.719 1 39.16 146 HIS B C 1
ATOM 2318 O O . HIS B 1 146 ? 42.656 43.688 41.031 1 39.16 146 HIS B O 1
ATOM 2324 N N . ASP B 1 147 ? 41.156 43.844 42.562 1 35.06 147 ASP B N 1
ATOM 2325 C CA . ASP B 1 147 ? 41.656 45 43.312 1 35.06 147 ASP B CA 1
ATOM 2326 C C . ASP B 1 147 ? 42.969 44.656 44.031 1 35.06 147 ASP B C 1
ATOM 2328 O O . ASP B 1 147 ? 43.062 43.656 44.75 1 35.06 147 ASP B O 1
ATOM 2332 N N . MET B 1 148 ? 44.156 44.938 43.406 1 36.03 148 MET B N 1
ATOM 2333 C CA . MET B 1 148 ? 45.531 44.844 43.906 1 36.03 148 MET B CA 1
ATOM 2334 C C . MET B 1 148 ? 45.656 45.5 45.281 1 36.03 148 MET B C 1
ATOM 2336 O O . MET B 1 148 ? 45.219 46.656 45.438 1 36.03 148 MET B O 1
ATOM 2340 N N . GLY B 1 149 ? 45.531 44.812 46.406 1 35.22 149 GLY B N 1
ATOM 2341 C CA . GLY B 1 149 ? 45.688 45.094 47.812 1 35.22 149 GLY B CA 1
ATOM 2342 C C . GLY B 1 149 ? 46.938 45.906 48.156 1 35.22 149 GLY B C 1
ATOM 2343 O O . GLY B 1 149 ? 48.031 45.562 47.688 1 35.22 149 GLY B O 1
ATOM 2344 N N . LYS B 1 150 ? 46.719 47.188 48.219 1 37.09 150 LYS B N 1
ATOM 2345 C CA . LYS B 1 150 ? 47.719 48.188 48.656 1 37.09 150 LYS B CA 1
ATOM 2346 C C . LYS B 1 150 ? 48.531 47.688 49.844 1 37.09 150 LYS B C 1
ATOM 2348 O O . LYS B 1 150 ? 47.969 47.281 50.844 1 37.09 150 LYS B O 1
ATOM 2353 N N . MET B 1 151 ? 49.781 47.188 49.562 1 35.97 151 MET B N 1
ATOM 2354 C CA . MET B 1 151 ? 50.812 46.719 50.5 1 35.97 151 MET B CA 1
ATOM 2355 C C . MET B 1 151 ? 51.094 47.812 51.562 1 35.97 151 MET B C 1
ATOM 2357 O O . MET B 1 151 ? 51.406 48.938 51.219 1 35.97 151 MET B O 1
ATOM 2361 N N . ALA B 1 152 ? 50.438 47.719 52.719 1 38.66 152 ALA B N 1
ATOM 2362 C CA . ALA B 1 152 ? 50.594 48.594 53.906 1 38.66 152 ALA B CA 1
ATOM 2363 C C . ALA B 1 152 ? 52.062 48.625 54.344 1 38.66 152 ALA B C 1
ATOM 2365 O O . ALA B 1 152 ? 52.719 47.594 54.438 1 38.66 152 ALA B O 1
ATOM 2366 N N . THR B 1 153 ? 52.812 49.656 53.844 1 34.97 153 THR B N 1
ATOM 2367 C CA . THR B 1 153 ? 54.188 49.938 54.188 1 34.97 153 THR B CA 1
ATOM 2368 C C . THR B 1 153 ? 54.438 49.844 55.688 1 34.97 153 THR B C 1
ATOM 2370 O O . THR B 1 153 ? 53.594 50.281 56.469 1 34.97 153 THR B O 1
ATOM 2373 N N . PRO B 1 154 ? 55.156 48.875 56.188 1 38.41 154 PRO B N 1
ATOM 2374 C CA . PRO B 1 154 ? 55.5 48.594 57.562 1 38.41 154 PRO B CA 1
ATOM 2375 C C . PRO B 1 154 ? 56.094 49.812 58.281 1 38.41 154 PRO B C 1
ATOM 2377 O O . PRO B 1 154 ? 56.781 50.594 57.688 1 38.41 154 PRO B O 1
ATOM 2380 N N . ALA B 1 155 ? 55.188 50.469 59.062 1 35.81 155 ALA B N 1
ATOM 2381 C CA . ALA B 1 155 ? 55.656 51.594 59.875 1 35.81 155 ALA B CA 1
ATOM 2382 C C . ALA B 1 155 ? 56.969 51.219 60.625 1 35.81 155 ALA B C 1
ATOM 2384 O O . ALA B 1 155 ? 57.125 50.094 61.094 1 35.81 155 ALA B O 1
ATOM 2385 N N . LYS B 1 156 ? 58.031 51.844 60.25 1 34.91 156 LYS B N 1
ATOM 2386 C CA . LYS B 1 156 ? 59.375 51.875 60.812 1 34.91 156 LYS B CA 1
ATOM 2387 C C . LYS B 1 156 ? 59.344 51.938 62.312 1 34.91 156 LYS B C 1
ATOM 2389 O O . LYS B 1 156 ? 58.5 52.625 62.906 1 34.91 156 LYS B O 1
ATOM 2394 N N . ASP B 1 157 ? 59.781 50.875 62.875 1 32.94 157 ASP B N 1
ATOM 2395 C CA . ASP B 1 157 ? 60.156 50.656 64.25 1 32.94 157 ASP B CA 1
ATOM 2396 C C . ASP B 1 157 ? 61.031 51.781 64.812 1 32.94 157 ASP B C 1
ATOM 2398 O O . ASP B 1 157 ? 62.156 51.969 64.312 1 32.94 157 ASP B O 1
ATOM 2402 N N . ASP B 1 158 ? 60.531 53.062 64.812 1 29.5 158 ASP B N 1
ATOM 2403 C CA . ASP B 1 158 ? 61.438 54 65.5 1 29.5 158 ASP B CA 1
ATOM 2404 C C . ASP B 1 158 ? 62 53.438 66.75 1 29.5 158 ASP B C 1
ATOM 2406 O O . ASP B 1 158 ? 61.312 52.781 67.5 1 29.5 158 ASP B O 1
ATOM 2410 N N . THR B 1 159 ? 63.312 53.562 66.938 1 33.84 159 THR B N 1
ATOM 2411 C CA . THR B 1 159 ? 64.438 53.281 67.875 1 33.84 159 THR B CA 1
ATOM 2412 C C . THR B 1 159 ? 64.25 54.031 69.188 1 33.84 159 THR B C 1
ATOM 2414 O O . THR B 1 159 ? 64.875 55.094 69.375 1 33.84 159 THR B O 1
ATOM 2417 N N . LYS B 1 160 ? 63 54.344 69.875 1 31.61 160 LYS B N 1
ATOM 2418 C CA . LYS B 1 160 ? 63.531 54.719 71.188 1 31.61 160 LYS B CA 1
ATOM 2419 C C . LYS B 1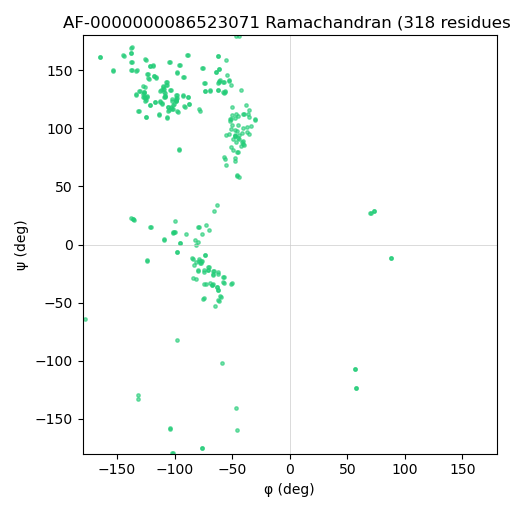 160 ? 64.562 53.719 71.688 1 31.61 160 LYS B C 1
ATOM 2421 O O . LYS B 1 160 ? 64.562 52.562 71.25 1 31.61 160 LYS B O 1
ATOM 2426 N N . LYS B 1 161 ? 64.688 53.25 73.125 1 24.94 161 LYS B N 1
ATOM 2427 C CA . LYS B 1 161 ? 65.875 52.719 73.812 1 24.94 161 LYS B CA 1
ATOM 2428 C C . LYS B 1 161 ? 66.312 51.406 73.188 1 24.94 161 LYS B C 1
ATOM 2430 O O . LYS B 1 161 ? 65.5 50.594 72.812 1 24.94 161 LYS B O 1
#

Secondary structure (DSSP, 8-state):
----GGGGGGGGHHHHHHHHTTSHHHHHHSPPTTSSEEEE-SS-EEEEEEETTEEEEEEE-TTS-B---TT-EEEEEEEETTEEEEEEEEE-STTEEEEE-S----TT-EEEEEEEPPPEEEEE-------------------------------------/---GGGGGGGGGHHHHHHHHTTSHHHHHHSPPTTSSEEEE-SS-EEEEEEETTEEEEEEE-TTS-B---TT-EEEEEEEETTEEEEEEEEE-STTEEEEE-S----TT-EEEEEEEPPPEEEEE-PPP---------------------------------

Radius of gyration: 38.01 Å; Cα contacts (8 Å, |Δi|>4): 534; chains: 2; bounding box: 89×84×152 Å

pLDDT: mean 77.65, std 27.04, range [20.02, 98.94]